Protein AF-D8IZF0-F1 (afdb_monomer_lite)

Sequence (249 aa):
MFLASAIAFLIPDLIRQWNVFVTRSPLLGLYYCTMLVGAALAAGLFALHDCLLPRDTPVRFNRNTRKIYVYEYTASLRRLQRWRKEIKIYDWDNIEAEIAKVSGFTGKAYVVRHELVLVICKAGTNEVIDRISLKGNDVTVETLYQLWSYVRRFMAYGPARIPDLKARVQGVSFVSSLFHFMPYISPTEEGRRFRSKMRWLDYPIIFLTIWFFWIWLPLGICNYIAMKCAPEPKWPAEIDAESRSLRSS

pLDDT: mean 80.34, std 10.27, range [40.09, 91.19]

Secondary structure (DSSP, 8-state):
-HHHHHHHHHHHHHHHHHHHHHHH-HHHHHHHHHHHHHHHHHHHHHHHHHHHS-S---EEEETTTTEEEEEEEE--TTTT---EEEEEEEEGGGEEEEEEEEEEE-SS-EEEEEEEEEEEEPTTS--EEEEEEEEEEES-HHHHHHHHHHHHHHHHH-GGGS--------S--HHHHHTTT-TTT--SHHHHHHHTT--TTHHHHHHHHGGGHHHHHHHHHHHHHHHHHSPP----HHHHHHHHHTT--

Radius of gyration: 24.71 Å; chains: 1; bounding box: 72×40×67 Å

Organism: Herbaspirillum seropedicae (strain SmR1) (NCBI:txid757424)

Structure (mmCIF, N/CA/C/O backbone):
data_AF-D8IZF0-F1
#
_entry.id   AF-D8IZF0-F1
#
loop_
_atom_site.group_PDB
_atom_site.id
_atom_site.type_symbol
_atom_site.label_atom_id
_atom_site.label_alt_id
_atom_site.label_comp_id
_atom_site.label_asym_id
_atom_site.label_entity_id
_atom_site.label_seq_id
_atom_site.pdbx_PDB_ins_code
_atom_site.Cartn_x
_atom_site.Cartn_y
_atom_site.Cartn_z
_atom_site.occupancy
_atom_site.B_iso_or_equiv
_atom_site.auth_seq_id
_atom_site.auth_comp_id
_atom_site.auth_asym_id
_atom_site.auth_atom_id
_atom_site.pdbx_PDB_model_num
ATOM 1 N N . MET A 1 1 ? 12.727 -13.508 -36.562 1.00 51.38 1 MET A N 1
ATOM 2 C CA . MET A 1 1 ? 13.994 -14.104 -37.049 1.00 51.38 1 MET A CA 1
ATOM 3 C C . MET A 1 1 ? 15.175 -13.130 -37.002 1.00 51.38 1 MET A C 1
ATOM 5 O O . MET A 1 1 ? 16.184 -13.513 -36.434 1.00 51.38 1 MET A O 1
ATOM 9 N N . PHE A 1 2 ? 15.057 -11.875 -37.458 1.00 49.84 2 PHE A N 1
ATOM 10 C CA . PHE A 1 2 ? 16.161 -10.888 -37.417 1.00 49.84 2 PHE A CA 1
ATOM 11 C C . PHE A 1 2 ? 16.693 -10.517 -36.015 1.00 49.84 2 PHE A C 1
ATOM 13 O O . PHE A 1 2 ? 17.886 -10.289 -35.846 1.00 49.84 2 PHE A O 1
ATOM 20 N N . LEU A 1 3 ? 15.841 -10.502 -34.984 1.00 45.56 3 LEU A N 1
ATOM 21 C CA . LEU A 1 3 ? 16.267 -10.214 -33.603 1.00 45.56 3 LEU A CA 1
ATOM 22 C C . LEU A 1 3 ? 17.132 -11.337 -33.005 1.00 45.56 3 LEU A C 1
ATOM 24 O O . LEU A 1 3 ? 18.096 -11.064 -32.300 1.00 45.56 3 LEU A O 1
ATOM 28 N N . ALA A 1 4 ? 16.831 -12.597 -33.331 1.00 50.78 4 ALA A N 1
ATOM 29 C CA . ALA A 1 4 ? 17.591 -13.747 -32.842 1.00 50.78 4 ALA A CA 1
ATOM 30 C C . ALA A 1 4 ? 18.983 -13.833 -33.492 1.00 50.78 4 ALA A C 1
ATOM 32 O O . ALA A 1 4 ? 19.954 -14.154 -32.812 1.00 50.78 4 ALA A O 1
ATOM 33 N N . SER A 1 5 ? 19.104 -13.482 -34.780 1.00 55.81 5 SER A N 1
ATOM 34 C CA . SER A 1 5 ? 20.400 -13.448 -35.471 1.00 55.81 5 SER A CA 1
ATOM 35 C C . SER A 1 5 ? 21.274 -12.271 -35.029 1.00 55.81 5 SER A C 1
ATOM 37 O O . SER A 1 5 ? 22.484 -12.432 -34.906 1.00 55.81 5 SER A O 1
ATOM 39 N N . ALA A 1 6 ? 20.681 -11.108 -34.734 1.00 54.31 6 ALA A N 1
ATOM 40 C CA . ALA A 1 6 ? 21.414 -9.958 -34.204 1.00 54.31 6 ALA A CA 1
ATOM 41 C C . ALA A 1 6 ? 21.981 -10.238 -32.800 1.00 54.31 6 ALA A C 1
ATOM 43 O O . ALA A 1 6 ? 23.148 -9.961 -32.537 1.00 54.31 6 ALA A O 1
ATOM 44 N N . ILE A 1 7 ? 21.193 -10.865 -31.918 1.00 59.44 7 ILE A N 1
ATOM 45 C CA . ILE A 1 7 ? 21.635 -11.262 -30.571 1.00 59.44 7 ILE A CA 1
ATOM 46 C C . ILE A 1 7 ? 22.773 -12.298 -30.640 1.00 59.44 7 ILE A C 1
ATOM 48 O O . ILE A 1 7 ? 23.745 -12.191 -29.892 1.00 59.44 7 ILE A O 1
ATOM 52 N N . ALA A 1 8 ? 22.697 -13.255 -31.574 1.00 63.09 8 ALA A N 1
ATOM 53 C CA . ALA A 1 8 ? 23.716 -14.289 -31.761 1.00 63.09 8 ALA A CA 1
ATOM 54 C C . ALA A 1 8 ? 25.080 -13.748 -32.227 1.00 63.09 8 ALA A C 1
ATOM 56 O O . ALA A 1 8 ? 26.094 -14.387 -31.970 1.00 63.09 8 ALA A O 1
ATOM 57 N N . PHE A 1 9 ? 25.122 -12.582 -32.880 1.00 65.31 9 PHE A N 1
ATOM 58 C CA . PHE A 1 9 ? 26.369 -11.955 -33.334 1.00 65.31 9 PHE A CA 1
ATOM 59 C C . PHE A 1 9 ? 26.903 -10.911 -32.344 1.00 65.31 9 PHE A C 1
ATOM 61 O O . PHE A 1 9 ? 28.112 -10.803 -32.143 1.00 65.31 9 PHE A O 1
ATOM 68 N N . LEU A 1 10 ? 26.004 -10.174 -31.685 1.00 67.69 10 LEU A N 1
ATOM 69 C CA . LEU A 1 10 ? 26.367 -9.116 -30.743 1.00 67.69 10 LEU A CA 1
ATOM 70 C C . LEU A 1 10 ? 26.940 -9.665 -29.435 1.00 67.69 10 LEU A C 1
ATOM 72 O O . LEU A 1 10 ? 27.900 -9.103 -28.923 1.00 67.69 10 LEU A O 1
ATOM 76 N N . ILE A 1 11 ? 26.395 -10.762 -28.897 1.00 72.56 11 ILE A N 1
ATOM 77 C CA . ILE A 1 11 ? 26.866 -11.311 -27.616 1.00 72.56 11 ILE A CA 1
ATOM 78 C C . ILE A 1 11 ? 28.315 -11.832 -27.716 1.00 72.56 11 ILE A C 1
ATOM 80 O O . ILE A 1 11 ? 29.130 -11.434 -26.883 1.00 72.56 11 ILE A O 1
ATOM 84 N N . PRO A 1 12 ? 28.699 -12.657 -28.713 1.00 78.62 12 PRO A N 1
ATOM 85 C CA . PRO A 1 12 ? 30.081 -13.120 -28.844 1.00 78.62 12 PRO A CA 1
ATOM 86 C C . PRO A 1 12 ? 31.068 -11.989 -29.137 1.00 78.62 12 PRO A C 1
ATOM 88 O O . PRO A 1 12 ? 32.187 -12.010 -28.625 1.00 78.62 12 PRO A O 1
ATOM 91 N N . ASP A 1 13 ? 30.662 -10.991 -29.928 1.00 77.69 13 ASP A N 1
ATOM 92 C CA . ASP A 1 13 ? 31.509 -9.834 -30.212 1.00 77.69 13 ASP A CA 1
ATOM 93 C C . ASP A 1 13 ? 31.721 -8.967 -28.966 1.00 77.69 13 ASP A C 1
ATOM 95 O O . ASP A 1 13 ? 32.851 -8.590 -28.663 1.00 77.69 13 ASP A O 1
ATOM 99 N N . LEU A 1 14 ? 30.672 -8.746 -28.171 1.00 76.06 14 LEU A N 1
ATOM 100 C CA . LEU A 1 14 ? 30.765 -8.044 -26.892 1.00 76.06 14 LEU A CA 1
ATOM 101 C C . LEU A 1 14 ? 31.680 -8.788 -25.905 1.00 76.06 14 LEU A C 1
ATOM 103 O O . LEU A 1 14 ? 32.517 -8.165 -25.256 1.00 76.06 14 LEU A O 1
ATOM 107 N N . ILE A 1 15 ? 31.577 -10.121 -25.827 1.00 79.56 15 ILE A N 1
ATOM 108 C CA . ILE A 1 15 ? 32.458 -10.961 -24.993 1.00 79.56 15 ILE A CA 1
ATOM 109 C C . ILE A 1 15 ? 33.911 -10.854 -25.465 1.00 79.56 15 ILE A C 1
ATOM 111 O O . ILE A 1 15 ? 34.825 -10.729 -24.649 1.00 79.56 15 ILE A O 1
ATOM 115 N N . ARG A 1 16 ? 34.143 -10.870 -26.782 1.00 81.06 16 ARG A N 1
ATOM 116 C CA . ARG A 1 16 ? 35.479 -10.711 -27.367 1.00 81.06 16 ARG A CA 1
ATOM 117 C C . ARG A 1 16 ? 36.065 -9.335 -27.054 1.00 81.06 16 ARG A C 1
ATOM 119 O O . ARG A 1 16 ? 37.207 -9.258 -26.608 1.00 81.06 16 ARG A O 1
ATOM 126 N N . GLN A 1 17 ? 35.295 -8.267 -27.247 1.00 79.12 17 GLN A N 1
ATOM 127 C CA . GLN A 1 17 ? 35.709 -6.897 -26.932 1.00 79.12 17 GLN A CA 1
ATOM 128 C C . GLN A 1 17 ? 36.005 -6.729 -25.437 1.00 79.12 17 GLN A C 1
ATOM 130 O O . GLN A 1 17 ? 37.021 -6.135 -25.077 1.00 79.12 17 GLN A O 1
ATOM 135 N N . TRP A 1 18 ? 35.178 -7.322 -24.570 1.00 78.81 18 TRP A N 1
ATOM 136 C CA . TRP A 1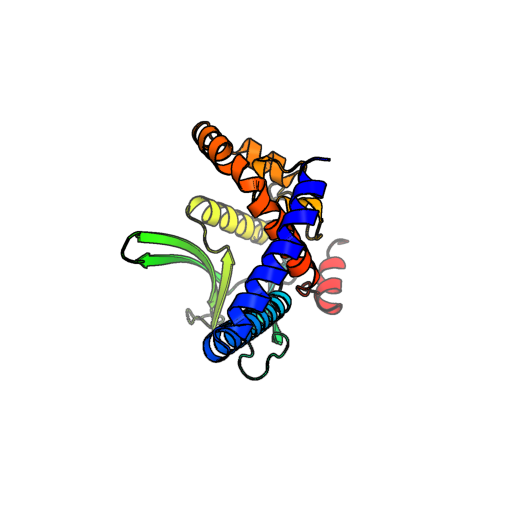 18 ? 35.402 -7.353 -23.126 1.00 78.81 18 TRP A CA 1
ATOM 137 C C . TRP A 1 18 ? 36.705 -8.067 -22.762 1.00 78.81 18 TRP A C 1
ATOM 139 O O . TRP A 1 18 ? 37.503 -7.545 -21.988 1.00 78.81 18 TRP A O 1
ATOM 149 N N . ASN A 1 19 ? 36.968 -9.228 -23.365 1.00 80.81 19 ASN A N 1
ATOM 150 C CA . ASN A 1 19 ? 38.187 -9.988 -23.107 1.00 80.81 19 ASN A CA 1
ATOM 151 C C . ASN A 1 19 ? 39.441 -9.210 -23.549 1.00 80.81 19 ASN A C 1
ATOM 153 O O . ASN A 1 19 ? 40.416 -9.121 -22.804 1.00 80.81 19 ASN A O 1
ATOM 157 N N . VAL A 1 20 ? 39.391 -8.552 -24.713 1.00 81.38 20 VAL A N 1
ATOM 158 C CA . VAL A 1 20 ? 40.478 -7.681 -25.194 1.00 81.38 20 VAL A CA 1
ATOM 159 C C . VAL A 1 20 ? 40.691 -6.487 -24.255 1.00 81.38 20 VAL A C 1
ATOM 161 O O . VAL A 1 20 ? 41.834 -6.154 -23.942 1.00 81.38 20 VAL A O 1
ATOM 164 N N . PHE A 1 21 ? 39.615 -5.868 -23.761 1.00 80.25 21 PHE A N 1
ATOM 165 C CA . PHE A 1 21 ? 39.677 -4.757 -22.809 1.00 80.25 21 PHE A CA 1
ATOM 166 C C . PHE A 1 21 ? 40.307 -5.166 -21.469 1.00 80.25 21 PHE A C 1
ATOM 168 O O . PHE A 1 21 ? 41.246 -4.515 -21.010 1.00 80.25 21 PHE A O 1
ATOM 175 N N . VAL A 1 22 ? 39.855 -6.277 -20.878 1.00 80.69 22 VAL A N 1
ATOM 176 C CA . VAL A 1 22 ? 40.408 -6.820 -19.626 1.00 80.69 22 VAL A CA 1
ATOM 177 C C . VAL A 1 22 ? 41.879 -7.209 -19.798 1.00 80.69 22 VAL A C 1
ATOM 179 O O . VAL A 1 22 ? 42.693 -6.897 -18.933 1.00 80.69 22 VAL A O 1
ATOM 182 N N . THR A 1 23 ? 42.248 -7.809 -20.933 1.00 84.50 23 THR A N 1
ATOM 183 C CA . THR A 1 23 ? 43.646 -8.173 -21.231 1.00 84.50 23 THR A CA 1
ATOM 184 C C . THR A 1 23 ? 44.545 -6.940 -21.370 1.00 84.50 23 THR A C 1
ATOM 186 O O . THR A 1 23 ? 45.675 -6.935 -20.888 1.00 84.50 23 THR A O 1
ATOM 189 N N . ARG A 1 24 ? 44.051 -5.867 -22.003 1.00 85.06 24 ARG A N 1
ATOM 190 C CA . ARG A 1 24 ? 44.809 -4.623 -22.222 1.00 85.06 24 ARG A CA 1
ATOM 191 C C . ARG A 1 24 ? 44.912 -3.755 -20.967 1.00 85.06 24 ARG A C 1
ATOM 193 O O . ARG A 1 24 ? 45.842 -2.962 -20.840 1.00 85.06 24 ARG A O 1
ATOM 200 N N . SER A 1 25 ? 43.946 -3.842 -20.059 1.00 87.06 25 SER A N 1
ATOM 201 C CA . SER A 1 25 ? 43.877 -3.006 -18.858 1.00 87.06 25 SER A CA 1
ATOM 202 C C . SER A 1 25 ? 43.317 -3.803 -17.675 1.00 87.06 25 SER A C 1
ATOM 204 O O . SER A 1 25 ? 42.166 -3.600 -17.277 1.00 87.06 25 SER A O 1
ATOM 206 N N . PRO A 1 26 ? 44.129 -4.691 -17.069 1.00 85.50 26 PRO A N 1
ATOM 207 C CA . PRO A 1 26 ? 43.649 -5.651 -16.075 1.00 85.50 26 PRO A CA 1
ATOM 208 C C . PRO A 1 26 ? 43.129 -4.986 -14.797 1.00 85.50 26 PRO A C 1
ATOM 210 O O . PRO A 1 26 ? 42.156 -5.459 -14.217 1.00 85.50 26 PRO A O 1
ATOM 213 N N . LEU A 1 27 ? 43.712 -3.856 -14.378 1.00 86.19 27 LEU A N 1
ATOM 214 C CA . LEU A 1 27 ? 43.269 -3.119 -13.187 1.00 86.19 27 LEU A CA 1
ATOM 215 C C . LEU A 1 27 ? 41.883 -2.481 -13.374 1.00 86.19 27 LEU A C 1
ATOM 217 O O . LEU A 1 27 ? 41.048 -2.553 -12.475 1.00 86.19 27 LEU A O 1
ATOM 221 N N . LEU A 1 28 ? 41.616 -1.901 -14.550 1.00 84.25 28 LEU A N 1
ATOM 222 C CA . LEU A 1 28 ? 40.299 -1.350 -14.881 1.00 84.25 28 LEU A CA 1
ATOM 223 C C . LEU A 1 28 ? 39.271 -2.470 -15.050 1.00 84.25 28 LEU A C 1
ATOM 225 O O . LEU A 1 28 ? 38.167 -2.361 -14.525 1.00 84.25 28 LEU A O 1
ATOM 229 N N . GLY A 1 29 ? 39.645 -3.570 -15.711 1.00 85.88 29 GLY A N 1
ATOM 230 C CA . GLY A 1 29 ? 38.804 -4.763 -15.815 1.00 85.88 29 GLY A CA 1
ATOM 231 C C . GLY A 1 29 ? 38.402 -5.312 -14.444 1.00 85.88 29 GLY A C 1
ATOM 232 O O . GLY A 1 29 ? 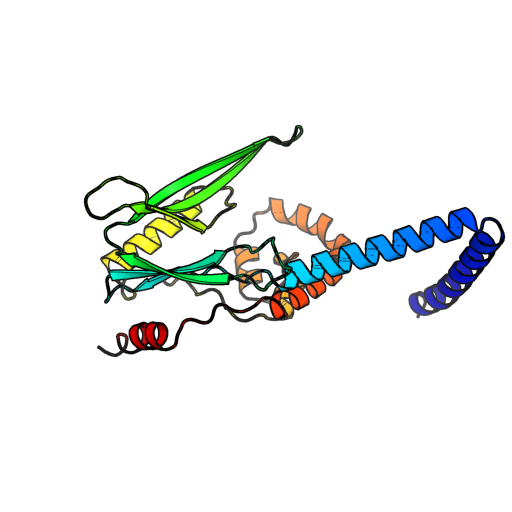37.221 -5.545 -14.196 1.00 85.88 29 GLY A O 1
ATOM 233 N N . LEU A 1 30 ? 39.363 -5.434 -13.521 1.00 86.88 30 LEU A N 1
ATOM 234 C CA . LEU A 1 30 ? 39.107 -5.852 -12.142 1.00 86.88 30 LEU A CA 1
ATOM 235 C C . LEU A 1 30 ? 38.158 -4.884 -11.421 1.00 86.88 30 LEU A C 1
ATOM 237 O O . LEU A 1 30 ? 37.210 -5.339 -10.789 1.00 86.88 30 LEU A O 1
ATOM 241 N N . TYR A 1 31 ? 38.369 -3.569 -11.548 1.00 87.69 31 TYR A N 1
ATOM 242 C CA . TYR A 1 31 ? 37.486 -2.549 -10.971 1.00 87.69 31 TYR A CA 1
ATOM 243 C C . TYR A 1 31 ? 36.043 -2.646 -11.492 1.00 87.69 31 TYR A C 1
ATOM 245 O O . TYR A 1 31 ? 35.092 -2.587 -10.714 1.00 87.69 31 TYR A O 1
ATOM 253 N N . TYR A 1 32 ? 35.849 -2.846 -12.798 1.00 85.75 32 TYR A N 1
ATOM 254 C CA . TYR A 1 32 ? 34.506 -3.029 -13.348 1.00 85.75 32 TYR A CA 1
ATOM 255 C C . TYR A 1 32 ? 33.853 -4.326 -12.863 1.00 85.75 32 TYR A C 1
ATOM 257 O O . TYR A 1 32 ? 32.672 -4.320 -12.518 1.00 85.75 32 TYR A O 1
ATOM 265 N N . CYS A 1 33 ? 34.603 -5.428 -12.793 1.00 86.50 33 CYS A N 1
ATOM 266 C CA . CYS A 1 33 ? 34.093 -6.689 -12.259 1.00 86.50 33 CYS A CA 1
ATOM 267 C C . CYS A 1 33 ? 33.675 -6.554 -10.788 1.00 86.50 33 CYS A C 1
ATOM 269 O O . CYS A 1 33 ? 32.598 -7.020 -10.421 1.00 86.50 33 CYS A O 1
ATOM 271 N N . THR A 1 34 ? 34.471 -5.883 -9.949 1.00 88.19 34 THR A N 1
ATOM 272 C CA . THR A 1 34 ? 34.114 -5.660 -8.538 1.00 88.19 34 THR A CA 1
ATOM 273 C C . THR A 1 34 ? 32.908 -4.734 -8.391 1.00 88.19 34 THR A C 1
ATOM 275 O O . THR A 1 34 ? 32.035 -5.018 -7.573 1.00 88.19 34 THR A O 1
ATOM 278 N N . MET A 1 35 ? 32.792 -3.688 -9.217 1.00 89.62 35 MET A N 1
ATOM 279 C CA . MET A 1 35 ? 31.599 -2.832 -9.278 1.00 89.62 35 MET A CA 1
ATOM 280 C C . MET A 1 35 ? 30.346 -3.611 -9.695 1.00 89.62 35 MET A C 1
ATOM 282 O O . MET A 1 35 ? 29.305 -3.463 -9.061 1.00 89.62 35 MET A O 1
ATOM 286 N N . LEU A 1 36 ? 30.434 -4.470 -10.715 1.00 87.25 36 LEU A N 1
ATOM 287 C CA . LEU A 1 36 ? 29.310 -5.293 -11.176 1.00 87.25 36 LEU A CA 1
ATOM 288 C C . LEU A 1 36 ? 28.869 -6.305 -10.117 1.00 87.25 36 LEU A C 1
ATOM 290 O O . LEU A 1 36 ? 27.675 -6.427 -9.851 1.00 87.25 36 LEU A O 1
ATOM 294 N N . VAL A 1 37 ? 29.819 -6.995 -9.477 1.00 90.88 37 VAL A N 1
ATOM 295 C CA . VAL A 1 37 ? 29.526 -7.918 -8.370 1.00 90.88 37 VAL A CA 1
ATOM 296 C C . VAL A 1 37 ? 28.911 -7.161 -7.193 1.00 90.88 37 VAL A C 1
ATOM 298 O O . VAL A 1 37 ? 27.901 -7.599 -6.650 1.00 90.88 37 VAL A O 1
ATOM 301 N N . GLY A 1 38 ? 29.461 -5.998 -6.834 1.00 89.25 38 GLY A N 1
ATOM 302 C CA . GLY A 1 38 ? 28.921 -5.140 -5.780 1.00 89.25 38 GLY A CA 1
ATOM 303 C C . GLY A 1 38 ? 27.498 -4.663 -6.079 1.00 89.25 38 GLY A C 1
ATOM 304 O O . GLY A 1 38 ? 26.628 -4.758 -5.216 1.00 89.25 38 GLY A O 1
ATOM 305 N N . ALA A 1 39 ? 27.229 -4.222 -7.310 1.00 84.25 39 ALA A N 1
ATOM 306 C CA . ALA A 1 39 ? 25.901 -3.807 -7.753 1.00 84.25 39 ALA A CA 1
ATOM 307 C C . ALA A 1 39 ? 24.903 -4.975 -7.755 1.00 84.25 39 ALA A C 1
ATOM 309 O O . ALA A 1 39 ? 23.772 -4.808 -7.303 1.00 84.25 39 ALA A O 1
ATOM 310 N N . ALA A 1 40 ? 25.319 -6.163 -8.204 1.00 84.06 40 ALA A N 1
ATOM 311 C CA . ALA A 1 40 ? 24.488 -7.364 -8.178 1.00 84.06 40 ALA A CA 1
ATOM 312 C C . ALA A 1 40 ? 24.166 -7.811 -6.742 1.00 84.06 40 ALA A C 1
ATOM 314 O O . ALA A 1 40 ? 23.018 -8.138 -6.446 1.00 84.06 40 ALA A O 1
ATOM 315 N N . LEU A 1 41 ? 25.149 -7.774 -5.835 1.00 85.44 41 LEU A N 1
ATOM 316 C CA . LEU A 1 41 ? 24.948 -8.058 -4.412 1.00 85.44 41 LEU A CA 1
ATOM 317 C C . LEU A 1 41 ? 24.004 -7.041 -3.768 1.00 85.44 41 LEU A C 1
ATOM 319 O O . LEU A 1 41 ? 23.068 -7.437 -3.077 1.00 85.44 41 LEU A O 1
ATOM 323 N N . ALA A 1 42 ? 24.205 -5.747 -4.025 1.00 80.31 42 ALA A N 1
ATOM 324 C CA . ALA A 1 42 ? 23.319 -4.699 -3.532 1.00 80.31 42 ALA A CA 1
ATOM 325 C C . ALA A 1 42 ? 21.888 -4.905 -4.048 1.00 80.31 42 ALA A C 1
ATOM 327 O O . ALA A 1 42 ? 20.957 -4.947 -3.249 1.00 80.31 42 ALA A O 1
ATOM 328 N N . ALA A 1 43 ? 21.711 -5.120 -5.355 1.00 80.00 43 ALA A N 1
ATOM 329 C CA . ALA A 1 43 ? 20.409 -5.399 -5.956 1.00 80.00 43 ALA A CA 1
ATOM 330 C C . ALA A 1 43 ? 19.750 -6.653 -5.359 1.00 80.00 43 ALA A C 1
ATOM 332 O O . ALA A 1 43 ? 18.556 -6.636 -5.071 1.00 80.00 43 ALA A O 1
ATOM 333 N N . GLY A 1 44 ? 20.522 -7.715 -5.109 1.00 79.44 44 GLY A N 1
ATOM 334 C CA . GLY A 1 44 ? 20.044 -8.927 -4.443 1.00 79.44 44 GLY A CA 1
ATOM 335 C C . GLY A 1 44 ? 19.601 -8.684 -2.997 1.00 79.44 44 GLY A C 1
ATOM 336 O O . GLY A 1 44 ? 18.553 -9.181 -2.591 1.00 79.44 44 GLY A O 1
ATOM 337 N N . LEU A 1 45 ? 20.350 -7.887 -2.227 1.00 78.12 45 LEU A N 1
ATOM 338 C CA . LEU A 1 45 ? 19.984 -7.507 -0.857 1.00 78.12 45 LEU A CA 1
ATOM 339 C C . LEU A 1 45 ? 18.735 -6.619 -0.819 1.00 78.12 45 LEU A C 1
ATOM 341 O O . LEU A 1 45 ? 17.873 -6.837 0.030 1.00 78.12 45 LEU A O 1
ATOM 345 N N . PHE A 1 46 ? 18.608 -5.665 -1.746 1.00 75.06 46 PHE A N 1
ATOM 346 C CA . PHE A 1 46 ? 17.396 -4.859 -1.900 1.00 75.06 46 PHE A CA 1
ATOM 347 C C . PHE A 1 46 ? 16.194 -5.732 -2.264 1.00 75.06 46 PHE A C 1
ATOM 349 O O . PHE A 1 46 ? 15.173 -5.660 -1.590 1.00 75.06 46 PHE A O 1
ATOM 356 N N . ALA A 1 47 ? 16.340 -6.633 -3.239 1.00 74.12 47 ALA A N 1
ATOM 357 C CA . ALA A 1 47 ? 15.279 -7.562 -3.613 1.00 74.12 47 ALA A CA 1
ATOM 358 C C . ALA A 1 47 ? 14.873 -8.474 -2.444 1.00 74.12 47 ALA A C 1
ATOM 360 O O . ALA A 1 47 ? 13.686 -8.707 -2.229 1.00 74.12 47 ALA A O 1
ATOM 361 N N . LEU A 1 48 ? 15.836 -8.961 -1.653 1.00 75.12 48 LEU A N 1
ATOM 362 C CA . LEU A 1 48 ? 15.556 -9.741 -0.447 1.00 75.12 48 LEU A CA 1
ATOM 363 C C . LEU A 1 48 ? 14.799 -8.905 0.593 1.00 75.12 48 LEU A C 1
ATOM 365 O O . LEU A 1 48 ? 13.852 -9.399 1.202 1.00 75.12 48 LEU A O 1
ATOM 369 N N . HIS A 1 49 ? 15.201 -7.651 0.795 1.00 72.12 49 HIS A N 1
ATOM 370 C CA . HIS A 1 49 ? 14.533 -6.742 1.720 1.00 72.12 49 HIS A CA 1
ATOM 371 C C . HIS A 1 49 ? 13.085 -6.461 1.294 1.00 72.12 49 HIS A C 1
ATOM 373 O O . HIS A 1 49 ? 12.176 -6.585 2.117 1.00 72.12 49 HIS A O 1
ATOM 379 N N . ASP A 1 50 ? 12.864 -6.200 0.005 1.00 71.06 50 ASP A N 1
ATOM 380 C CA . ASP A 1 50 ? 11.536 -6.008 -0.585 1.00 71.06 50 ASP A CA 1
ATOM 381 C C . ASP A 1 50 ? 10.672 -7.270 -0.455 1.00 71.06 50 ASP A C 1
ATOM 383 O O . ASP A 1 50 ? 9.492 -7.193 -0.124 1.00 71.06 50 ASP A O 1
ATOM 387 N N . CYS A 1 51 ? 11.263 -8.455 -0.628 1.00 70.88 51 CYS A N 1
ATOM 388 C CA . CYS A 1 51 ? 10.575 -9.734 -0.430 1.00 70.88 51 CYS A CA 1
ATOM 389 C C . CYS A 1 51 ? 10.149 -9.975 1.026 1.00 70.88 51 CYS A C 1
ATOM 391 O O . CYS A 1 51 ? 9.233 -10.758 1.282 1.00 70.88 51 CYS A O 1
ATOM 393 N N . LEU A 1 52 ? 10.818 -9.342 1.993 1.00 70.81 52 LEU A N 1
ATOM 394 C CA . LEU A 1 52 ? 10.453 -9.433 3.404 1.00 70.81 52 LEU A CA 1
ATOM 395 C C . LEU A 1 52 ? 9.359 -8.432 3.783 1.00 70.81 52 LEU A C 1
ATOM 397 O O . LEU A 1 52 ? 8.725 -8.634 4.822 1.00 70.81 52 LEU A O 1
ATOM 401 N N . LEU A 1 53 ? 9.131 -7.388 2.979 1.00 72.69 53 LEU A N 1
ATOM 402 C CA . LEU A 1 53 ? 8.144 -6.354 3.266 1.00 72.69 53 LEU A CA 1
ATOM 403 C C . LEU A 1 53 ? 6.735 -6.970 3.339 1.00 72.69 53 LEU A C 1
ATOM 405 O O . LEU A 1 53 ? 6.332 -7.712 2.438 1.00 72.69 53 LEU A O 1
ATOM 409 N N . PRO A 1 54 ? 5.965 -6.701 4.405 1.00 72.94 54 PRO A N 1
ATOM 410 C CA . PRO A 1 54 ? 4.589 -7.161 4.486 1.00 72.94 54 PRO A CA 1
ATOM 411 C C . PRO A 1 54 ? 3.752 -6.562 3.359 1.00 72.94 54 PRO A C 1
ATOM 413 O O . PRO A 1 54 ?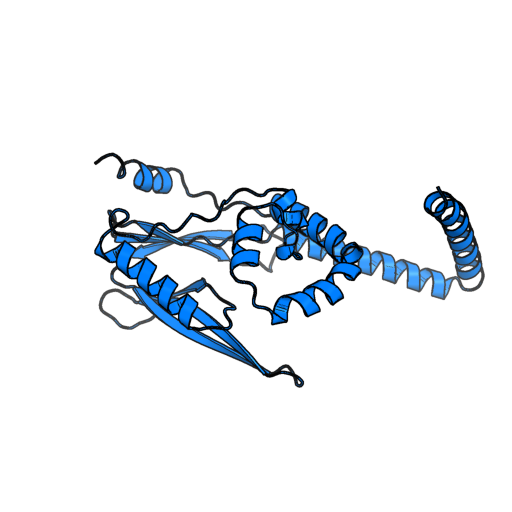 3.844 -5.376 3.054 1.00 72.94 54 PRO A O 1
ATOM 416 N N . ARG A 1 55 ? 2.911 -7.405 2.760 1.00 73.94 55 ARG A N 1
ATOM 417 C CA . ARG A 1 55 ? 2.139 -7.046 1.568 1.00 73.94 55 ARG A CA 1
ATOM 418 C C . ARG A 1 55 ? 1.108 -5.945 1.821 1.00 73.94 55 ARG A C 1
ATOM 420 O O . ARG A 1 55 ? 0.924 -5.068 0.988 1.00 73.94 55 ARG A O 1
ATOM 427 N N . ASP A 1 56 ? 0.410 -6.040 2.944 1.00 76.88 56 ASP A N 1
ATOM 428 C CA . ASP A 1 56 ? -0.607 -5.089 3.372 1.00 76.88 56 ASP A CA 1
ATOM 429 C C . ASP A 1 56 ? -0.579 -5.012 4.912 1.00 76.88 56 ASP A C 1
ATOM 431 O O . ASP A 1 56 ? -0.249 -5.993 5.594 1.00 76.88 56 ASP A O 1
ATOM 435 N N . THR A 1 57 ? -0.977 -3.866 5.465 1.00 82.62 57 THR A N 1
ATOM 436 C CA . THR A 1 57 ? -1.191 -3.642 6.905 1.00 82.62 57 THR A CA 1
ATOM 437 C C . THR A 1 57 ? -2.691 -3.518 7.185 1.00 82.62 57 THR A C 1
ATOM 439 O O . THR A 1 57 ? -3.218 -2.409 7.305 1.00 82.62 57 THR A O 1
ATOM 442 N N . PRO A 1 58 ? -3.442 -4.637 7.189 1.00 86.50 58 PRO A N 1
ATOM 443 C CA . PRO A 1 58 ? -4.889 -4.571 7.298 1.00 86.50 58 PRO A CA 1
ATOM 444 C C . PRO A 1 58 ? -5.321 -4.129 8.699 1.00 86.50 58 PRO A C 1
ATOM 446 O O . PRO A 1 58 ? -4.845 -4.641 9.712 1.00 86.50 58 PRO A O 1
ATOM 449 N N . VAL A 1 59 ? -6.302 -3.232 8.736 1.00 89.00 59 VAL A N 1
ATOM 450 C CA . VAL A 1 59 ? -7.025 -2.852 9.951 1.00 89.00 59 VAL A CA 1
ATOM 451 C C . VAL A 1 59 ? -8.419 -3.454 9.881 1.00 89.00 59 VAL A C 1
ATOM 453 O O . VAL A 1 59 ? -9.137 -3.281 8.892 1.00 89.00 59 VAL A O 1
ATOM 456 N N . ARG A 1 60 ? -8.803 -4.192 10.921 1.00 88.31 60 ARG A N 1
ATOM 457 C CA . ARG A 1 60 ? -10.091 -4.876 10.997 1.00 88.31 60 ARG A CA 1
ATOM 458 C C . ARG A 1 60 ? -10.962 -4.238 12.061 1.00 88.31 60 ARG A C 1
ATOM 460 O O . ARG A 1 60 ? -10.600 -4.201 13.231 1.00 88.31 60 ARG A O 1
ATOM 467 N N . PHE A 1 61 ? -12.145 -3.815 11.644 1.00 88.00 61 PHE A N 1
ATOM 468 C CA . PHE A 1 61 ? -13.172 -3.272 12.520 1.00 88.00 61 PHE A CA 1
ATOM 469 C C . PHE A 1 61 ? -14.184 -4.374 12.827 1.00 88.00 61 PHE A C 1
ATOM 471 O O . PHE A 1 61 ? -14.784 -4.933 11.904 1.00 88.00 61 PHE A O 1
ATOM 478 N N . ASN A 1 62 ? -14.385 -4.692 14.106 1.00 88.31 62 ASN A N 1
ATOM 479 C CA . ASN A 1 62 ? -15.429 -5.615 14.536 1.00 88.31 62 ASN A CA 1
ATOM 480 C C . ASN A 1 62 ? -16.511 -4.849 15.300 1.00 88.31 62 ASN A C 1
ATOM 482 O O . ASN A 1 62 ? -16.272 -4.298 16.372 1.00 88.31 62 ASN A O 1
ATOM 486 N N . ARG A 1 63 ? -17.720 -4.819 14.734 1.00 83.69 63 ARG A N 1
ATOM 487 C CA . ARG A 1 63 ? -18.860 -4.103 15.317 1.00 83.69 63 ARG A CA 1
ATOM 488 C C . ARG A 1 63 ? -19.406 -4.749 16.573 1.00 83.69 63 ARG A C 1
ATOM 490 O O . ARG A 1 63 ? -19.817 -4.037 17.480 1.00 83.69 63 ARG A O 1
ATOM 497 N N . ASN A 1 64 ? -19.426 -6.070 16.625 1.00 81.06 64 ASN A N 1
ATOM 498 C CA . ASN A 1 64 ? -20.101 -6.768 17.711 1.00 81.06 64 ASN A CA 1
ATOM 499 C C . ASN A 1 64 ? -19.280 -6.698 19.000 1.00 81.06 64 ASN A C 1
ATOM 501 O O . ASN A 1 64 ? -19.838 -6.521 20.075 1.00 81.06 64 ASN A O 1
ATOM 505 N N . THR A 1 65 ? -17.954 -6.751 18.876 1.00 84.00 65 THR A N 1
ATOM 506 C CA . THR A 1 65 ? -17.030 -6.613 20.009 1.00 84.00 65 THR A CA 1
ATOM 507 C C . THR A 1 65 ? -16.662 -5.162 20.301 1.00 84.00 65 THR A C 1
ATOM 509 O O . THR A 1 65 ? -16.068 -4.906 21.342 1.00 84.00 65 THR A O 1
ATOM 512 N N . ARG A 1 66 ? -16.996 -4.230 19.390 1.00 89.00 66 ARG A N 1
ATOM 513 C CA . ARG A 1 66 ? -16.547 -2.826 19.392 1.00 89.00 66 ARG A CA 1
ATOM 514 C C . ARG A 1 66 ? -15.025 -2.694 19.521 1.00 89.00 66 ARG A C 1
ATOM 516 O O . ARG A 1 66 ? -14.520 -1.801 20.183 1.00 89.00 66 ARG A O 1
ATOM 523 N N . LYS A 1 67 ? -14.277 -3.589 18.870 1.00 90.56 67 LYS A N 1
ATOM 524 C CA . LYS A 1 67 ? -12.807 -3.574 18.883 1.00 90.56 67 LYS A CA 1
ATOM 525 C C . LYS A 1 67 ? -12.229 -3.401 17.492 1.00 90.56 67 LYS A C 1
ATOM 527 O O . LYS A 1 67 ? -12.800 -3.850 16.489 1.00 90.56 67 LYS A O 1
ATOM 532 N N . ILE A 1 68 ? -11.056 -2.785 17.452 1.00 90.31 68 ILE A N 1
ATOM 533 C CA . ILE A 1 68 ? -10.227 -2.665 16.261 1.00 90.31 68 ILE A CA 1
ATOM 534 C C . ILE A 1 68 ? -8.990 -3.531 16.432 1.00 90.31 68 ILE A C 1
ATOM 536 O O . ILE A 1 68 ? -8.272 -3.417 17.421 1.00 90.31 68 ILE A O 1
ATOM 540 N N . TYR A 1 69 ? -8.738 -4.375 15.438 1.00 90.25 69 TYR A N 1
ATOM 541 C CA . TYR A 1 69 ? -7.553 -5.216 15.366 1.00 90.25 69 TYR A CA 1
ATOM 542 C C . TYR A 1 69 ? -6.641 -4.663 14.280 1.00 90.25 69 TYR A C 1
ATOM 544 O O . TYR A 1 69 ? -7.065 -4.463 13.137 1.00 90.25 69 TYR A O 1
ATOM 552 N N . VAL A 1 70 ? -5.390 -4.416 14.635 1.00 89.31 70 VAL A N 1
ATOM 553 C CA . VAL A 1 70 ? -4.431 -3.715 13.786 1.00 89.31 70 VAL A CA 1
ATOM 554 C C . VAL A 1 70 ? -3.239 -4.622 13.572 1.00 89.31 70 VAL A C 1
ATOM 556 O O . VAL A 1 70 ? -2.618 -5.065 14.537 1.00 89.31 70 VAL A O 1
ATOM 559 N N . TYR A 1 71 ? -2.930 -4.903 12.306 1.00 86.25 71 TYR A N 1
ATOM 560 C CA . TYR A 1 71 ? -1.673 -5.545 11.947 1.00 86.25 71 TYR A CA 1
ATOM 561 C C . TYR A 1 71 ? -0.562 -4.511 11.893 1.00 86.25 71 TYR A C 1
ATOM 563 O O . TYR A 1 71 ? -0.479 -3.741 10.934 1.00 86.25 71 TYR A O 1
ATOM 571 N N . GLU A 1 72 ? 0.317 -4.544 12.884 1.00 82.00 72 GLU A N 1
ATOM 572 C CA . GLU A 1 72 ? 1.529 -3.747 12.880 1.00 82.00 72 GLU A CA 1
ATOM 573 C C . GLU A 1 72 ? 2.749 -4.618 12.595 1.00 82.00 72 GLU A C 1
ATOM 575 O O . GLU A 1 72 ? 2.878 -5.762 13.050 1.00 82.00 72 GLU A O 1
ATOM 580 N N . TYR A 1 73 ? 3.650 -4.058 11.797 1.00 75.62 73 TYR A N 1
ATOM 581 C CA . TYR A 1 73 ? 4.913 -4.682 11.455 1.00 75.62 73 TYR A CA 1
ATOM 582 C C . TYR A 1 73 ? 6.038 -3.776 11.919 1.00 75.62 73 TYR A C 1
ATOM 584 O O . TYR A 1 73 ? 6.299 -2.732 11.326 1.00 75.62 73 TYR A O 1
ATOM 592 N N . THR A 1 74 ? 6.734 -4.189 12.970 1.00 68.25 74 THR A N 1
ATOM 593 C CA . THR A 1 74 ? 7.882 -3.433 13.466 1.00 68.25 74 THR A CA 1
ATOM 594 C C . THR A 1 74 ? 9.133 -3.847 12.698 1.00 68.25 74 THR A C 1
ATOM 596 O O . THR A 1 74 ? 9.504 -5.030 12.668 1.00 68.25 74 THR A O 1
ATOM 599 N N . ALA A 1 75 ? 9.795 -2.865 12.078 1.00 61.56 75 ALA A N 1
ATOM 600 C CA . ALA A 1 75 ? 11.071 -3.061 11.401 1.00 61.56 75 ALA A CA 1
ATOM 601 C C . ALA A 1 75 ? 12.138 -3.491 12.414 1.00 61.56 75 ALA A C 1
ATOM 603 O O . ALA A 1 75 ? 12.437 -2.762 13.359 1.00 61.56 75 ALA A O 1
ATOM 604 N N . SER A 1 76 ? 12.760 -4.653 12.208 1.00 59.09 76 SER A N 1
ATOM 605 C CA . SER A 1 76 ? 13.968 -5.025 12.948 1.00 59.09 76 SER A CA 1
ATOM 606 C C . SER A 1 76 ? 15.187 -4.798 12.062 1.00 59.09 76 SER A C 1
ATOM 608 O O . SER A 1 76 ? 15.626 -5.684 11.332 1.00 59.09 76 SER A O 1
ATOM 610 N N . LEU A 1 77 ? 15.761 -3.596 12.145 1.00 55.88 77 LEU A N 1
ATOM 611 C CA . LEU A 1 77 ? 17.004 -3.236 11.446 1.00 55.88 77 LEU A CA 1
ATOM 612 C C . LEU A 1 77 ? 18.202 -4.094 11.887 1.00 55.88 77 LEU A C 1
ATOM 614 O O . LEU A 1 77 ? 19.203 -4.190 11.187 1.00 55.88 77 LEU A O 1
ATOM 618 N N . ARG A 1 78 ? 18.106 -4.738 13.055 1.00 54.16 78 ARG A N 1
ATOM 619 C CA . ARG A 1 78 ? 19.254 -5.323 13.751 1.00 54.16 78 ARG A CA 1
ATOM 620 C C . ARG A 1 78 ? 19.699 -6.691 13.225 1.00 54.16 78 ARG A C 1
ATOM 622 O O . ARG A 1 78 ? 20.711 -7.179 13.716 1.00 54.16 78 ARG A O 1
ATOM 629 N N . ARG A 1 79 ? 18.972 -7.350 12.302 1.00 47.03 79 ARG A N 1
ATOM 630 C CA . ARG A 1 79 ? 19.290 -8.758 11.974 1.00 47.03 79 ARG A CA 1
ATOM 631 C C . ARG A 1 79 ? 18.837 -9.343 10.630 1.00 47.03 79 ARG A C 1
ATOM 633 O O . ARG A 1 79 ? 18.716 -10.562 10.569 1.00 47.03 79 ARG A O 1
ATOM 640 N N . LEU A 1 80 ? 18.526 -8.550 9.589 1.00 53.72 80 LEU A N 1
ATOM 641 C CA . LEU A 1 80 ? 17.870 -9.085 8.363 1.00 53.72 80 LEU A CA 1
ATOM 642 C C . LEU A 1 80 ? 16.684 -10.017 8.717 1.00 53.72 80 LEU A C 1
ATOM 644 O O . LEU A 1 80 ? 16.339 -10.952 7.997 1.00 53.72 80 LEU A O 1
ATOM 648 N N . GLN A 1 81 ? 16.111 -9.811 9.906 1.00 53.34 81 GLN A N 1
ATOM 649 C CA . GLN A 1 81 ? 15.150 -10.708 10.509 1.00 53.34 81 GLN A CA 1
ATOM 650 C C . GLN A 1 81 ? 13.794 -10.341 9.940 1.00 53.34 81 GLN A C 1
ATOM 652 O O . GLN A 1 81 ? 13.490 -9.169 9.714 1.00 53.34 81 GLN A O 1
ATOM 657 N N . ARG A 1 82 ? 12.969 -11.364 9.727 1.00 58.53 82 ARG A N 1
ATOM 658 C CA . ARG A 1 82 ? 11.584 -11.191 9.304 1.00 58.53 82 ARG A CA 1
ATOM 659 C C . ARG A 1 82 ? 10.894 -10.176 10.224 1.00 58.53 82 ARG A C 1
ATOM 661 O O . ARG A 1 82 ? 11.034 -10.271 11.443 1.00 58.53 82 ARG A O 1
ATOM 668 N N . TRP A 1 83 ? 10.168 -9.230 9.630 1.00 64.38 83 TRP A N 1
ATOM 669 C CA . TRP A 1 83 ? 9.397 -8.204 10.335 1.00 64.38 83 TRP A CA 1
ATOM 670 C C . TRP A 1 83 ? 8.610 -8.815 11.497 1.00 64.38 83 TRP A C 1
ATOM 672 O O . TRP A 1 83 ? 7.924 -9.832 11.318 1.00 64.38 83 TRP A O 1
ATOM 682 N N . ARG A 1 84 ? 8.730 -8.229 12.697 1.00 69.12 84 ARG A N 1
ATOM 683 C CA . ARG A 1 84 ? 7.989 -8.722 13.862 1.00 69.12 84 ARG A CA 1
ATOM 684 C C . ARG A 1 84 ? 6.530 -8.337 13.670 1.00 69.12 84 ARG A C 1
ATOM 686 O O . ARG A 1 84 ? 6.214 -7.161 13.530 1.00 69.12 84 ARG A O 1
ATOM 693 N N . LYS A 1 85 ? 5.671 -9.352 13.636 1.00 76.31 85 LYS A N 1
ATOM 694 C CA . LYS A 1 85 ? 4.222 -9.190 13.547 1.00 76.31 85 LYS A CA 1
ATOM 695 C C . LYS A 1 85 ? 3.680 -8.947 14.943 1.00 76.31 85 LYS A C 1
ATOM 697 O O . LYS A 1 85 ? 3.865 -9.803 15.809 1.00 76.31 85 LYS A O 1
ATOM 702 N N . GLU A 1 86 ? 2.999 -7.832 15.128 1.00 82.75 86 GLU A N 1
ATOM 703 C CA . GLU A 1 86 ? 2.287 -7.518 16.356 1.00 82.75 86 GLU A CA 1
ATOM 704 C C . GLU A 1 86 ? 0.838 -7.189 16.008 1.00 82.75 86 GLU A C 1
ATOM 706 O O . GLU A 1 86 ? 0.562 -6.442 15.071 1.00 82.75 86 GLU A O 1
ATOM 711 N N . ILE A 1 87 ? -0.095 -7.826 16.713 1.00 86.38 87 ILE A N 1
ATOM 712 C CA . ILE A 1 87 ? -1.519 -7.557 16.544 1.00 86.38 87 ILE A CA 1
ATOM 713 C C . ILE A 1 87 ? -1.939 -6.759 17.753 1.00 86.38 87 ILE A C 1
ATOM 715 O O . ILE A 1 87 ? -2.011 -7.297 18.858 1.00 86.38 87 ILE A O 1
ATOM 719 N N . LYS A 1 88 ? -2.201 -5.478 17.531 1.00 89.31 88 LYS A N 1
ATOM 720 C CA . LYS A 1 88 ? -2.680 -4.591 18.579 1.00 89.31 88 LYS A CA 1
ATOM 721 C C . LYS A 1 88 ? -4.202 -4.550 18.542 1.00 89.31 88 LYS A C 1
ATOM 723 O O . LYS A 1 88 ? -4.810 -4.566 17.467 1.00 89.31 88 LYS A O 1
ATOM 728 N N . ILE A 1 89 ? -4.807 -4.561 19.724 1.00 90.50 89 ILE A N 1
ATOM 729 C CA . ILE A 1 89 ? -6.257 -4.561 19.903 1.00 90.50 89 ILE A CA 1
ATOM 730 C C . ILE A 1 89 ? -6.619 -3.295 20.656 1.00 90.50 89 ILE A C 1
ATOM 732 O O . ILE A 1 89 ? -6.115 -3.063 21.753 1.00 90.50 89 ILE A O 1
ATOM 736 N N . TYR A 1 90 ? -7.511 -2.509 20.070 1.00 90.62 90 TYR A N 1
ATOM 737 C CA . TYR A 1 90 ? -7.982 -1.259 20.646 1.00 90.62 90 TYR A CA 1
ATOM 738 C C . TYR A 1 90 ? -9.490 -1.261 20.784 1.00 90.62 90 TYR A C 1
ATOM 740 O O . TYR A 1 90 ? -10.200 -1.915 20.015 1.00 90.62 90 TYR A O 1
ATOM 748 N N . ASP A 1 91 ? -9.962 -0.512 21.771 1.00 90.06 91 ASP A N 1
ATOM 749 C CA . ASP A 1 91 ? -11.372 -0.191 21.891 1.00 90.06 91 ASP A CA 1
ATOM 750 C C . ASP A 1 91 ? -11.735 0.858 20.841 1.00 90.06 91 ASP A C 1
ATOM 752 O O . ASP A 1 91 ? -11.000 1.821 20.628 1.00 90.06 91 ASP A O 1
ATOM 756 N N . TRP A 1 92 ? -12.856 0.645 20.172 1.00 87.81 92 TRP A N 1
ATOM 757 C CA . TRP A 1 92 ? -13.375 1.536 19.149 1.00 87.81 92 TRP A CA 1
ATOM 758 C C . TRP A 1 92 ? -13.702 2.915 19.710 1.00 87.81 92 TRP A C 1
ATOM 760 O O . TRP A 1 92 ? -13.454 3.912 19.033 1.00 87.81 92 TRP A O 1
ATOM 770 N N . ASP A 1 93 ? -14.259 2.986 20.920 1.00 88.19 93 ASP A N 1
ATOM 771 C CA . ASP A 1 93 ? -14.802 4.235 21.471 1.00 88.19 93 ASP A CA 1
ATOM 772 C C . ASP A 1 93 ? -13.716 5.289 21.749 1.00 88.19 93 ASP A C 1
ATOM 774 O O . ASP A 1 93 ? -14.009 6.480 21.821 1.00 88.19 93 ASP A O 1
ATOM 778 N N . ASN A 1 94 ? -12.452 4.869 21.823 1.00 89.19 94 ASN A N 1
ATOM 779 C CA . ASN A 1 94 ? -11.309 5.740 22.098 1.00 89.19 94 ASN A CA 1
ATOM 780 C C . ASN A 1 94 ? -10.580 6.211 20.828 1.00 89.19 94 ASN A C 1
ATOM 782 O O . ASN A 1 94 ? -9.411 6.593 20.893 1.00 89.19 94 ASN A O 1
ATOM 786 N N . ILE A 1 95 ? -11.221 6.116 19.661 1.00 89.19 95 ILE A N 1
ATOM 787 C CA . ILE A 1 95 ? -10.563 6.351 18.376 1.00 89.19 95 ILE A CA 1
ATOM 7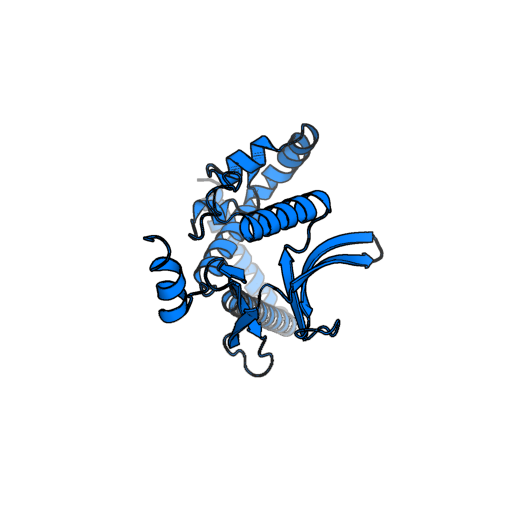88 C C . ILE A 1 95 ? -11.063 7.632 17.741 1.00 89.19 95 ILE A C 1
ATOM 790 O O . ILE A 1 95 ? -12.242 7.791 17.422 1.00 89.19 95 ILE A O 1
ATOM 794 N N . GLU A 1 96 ? -10.110 8.504 17.460 1.00 88.50 96 GLU A N 1
ATOM 795 C CA . GLU A 1 96 ? -10.307 9.719 16.698 1.00 88.50 96 GLU A CA 1
ATOM 796 C C . GLU A 1 96 ? -9.624 9.584 15.336 1.00 88.50 96 GLU A C 1
ATOM 798 O O . GLU A 1 96 ? -8.661 8.840 15.167 1.00 88.50 96 GLU A O 1
ATOM 803 N N . ALA A 1 97 ? -10.148 10.264 14.320 1.00 89.12 97 ALA A N 1
ATOM 804 C CA . ALA A 1 97 ? -9.537 10.270 12.997 1.00 89.12 97 ALA A CA 1
ATOM 805 C C . ALA A 1 97 ? -8.984 11.655 12.691 1.00 89.12 97 ALA A C 1
ATOM 807 O O . ALA A 1 97 ? -9.723 12.640 12.683 1.00 89.12 97 ALA A O 1
ATOM 808 N N . GLU A 1 98 ? -7.701 11.700 12.363 1.00 90.69 98 GLU A N 1
ATOM 809 C CA . GLU A 1 98 ? -7.003 12.893 11.917 1.00 90.69 98 GLU A CA 1
ATOM 810 C C . GLU A 1 98 ? -6.629 12.760 10.441 1.00 90.69 98 GLU A C 1
ATOM 812 O O . GLU A 1 98 ? -6.324 11.677 9.935 1.00 90.69 98 GLU A O 1
ATOM 817 N N . ILE A 1 99 ? -6.633 13.888 9.735 1.00 90.00 99 ILE A N 1
ATOM 818 C CA . ILE A 1 99 ? -6.055 13.972 8.396 1.00 90.00 99 ILE A CA 1
ATOM 819 C C . ILE A 1 99 ? -4.712 14.676 8.528 1.00 90.00 99 ILE A C 1
ATOM 821 O O . ILE A 1 99 ? -4.649 15.890 8.727 1.00 90.00 99 ILE A O 1
ATOM 825 N N . ALA A 1 100 ? -3.636 13.909 8.402 1.00 87.38 100 ALA A N 1
ATOM 826 C CA . ALA A 1 100 ? -2.287 14.439 8.396 1.00 87.38 100 ALA A CA 1
ATOM 827 C C . ALA A 1 100 ? -1.947 14.973 6.999 1.00 87.38 100 ALA A C 1
ATOM 829 O O . ALA A 1 100 ? -2.157 14.306 5.983 1.00 87.38 100 ALA A O 1
ATOM 830 N N . LYS A 1 101 ? -1.404 16.192 6.942 1.00 87.56 101 LYS A N 1
ATOM 831 C CA . LYS A 1 101 ? -0.869 16.795 5.719 1.00 87.56 101 LYS A CA 1
ATOM 832 C C . LYS A 1 101 ? 0.651 16.711 5.760 1.00 87.56 101 LYS A C 1
ATOM 834 O O . LYS A 1 101 ? 1.293 17.411 6.537 1.00 87.56 101 LYS A O 1
ATOM 839 N N . VAL A 1 102 ? 1.223 15.883 4.895 1.00 83.19 102 VAL A N 1
ATOM 840 C CA . VAL A 1 102 ? 2.669 15.728 4.742 1.00 83.19 102 VAL A CA 1
ATOM 841 C C . VAL A 1 102 ? 3.107 16.517 3.516 1.00 83.19 102 VAL A C 1
ATOM 843 O O . VAL A 1 102 ? 2.746 16.188 2.386 1.00 83.19 102 VAL A O 1
ATOM 846 N N . SER A 1 103 ? 3.879 17.580 3.725 1.00 82.19 103 SER A N 1
ATOM 847 C CA . SER A 1 103 ? 4.468 18.362 2.638 1.00 82.19 103 SER A CA 1
ATOM 848 C C . SER A 1 103 ? 5.974 18.161 2.577 1.00 82.19 103 SER A C 1
ATOM 850 O O . SER A 1 103 ? 6.664 18.402 3.565 1.00 82.19 103 SER A O 1
ATOM 852 N N . GLY A 1 104 ? 6.478 17.764 1.411 1.00 79.50 104 GLY A N 1
ATOM 853 C CA . GLY A 1 104 ? 7.904 17.630 1.132 1.00 79.50 104 GLY A CA 1
ATOM 854 C C . GLY A 1 104 ? 8.337 18.587 0.027 1.00 79.50 104 GLY A C 1
ATOM 855 O O . GLY A 1 104 ? 7.669 18.702 -1.002 1.00 79.50 104 GLY A O 1
ATOM 856 N N . PHE A 1 105 ? 9.467 19.263 0.231 1.00 74.88 105 PHE A N 1
ATOM 857 C CA . PHE A 1 105 ? 10.099 20.089 -0.792 1.00 74.88 105 PHE A CA 1
ATOM 858 C C . PHE A 1 105 ? 11.384 19.416 -1.271 1.00 74.88 105 PHE A C 1
ATOM 860 O O . PHE A 1 105 ? 12.320 19.232 -0.499 1.00 74.88 105 PHE A O 1
ATOM 867 N N . THR A 1 106 ? 11.439 19.047 -2.551 1.00 71.75 106 THR A N 1
ATOM 868 C CA . THR A 1 106 ? 12.599 1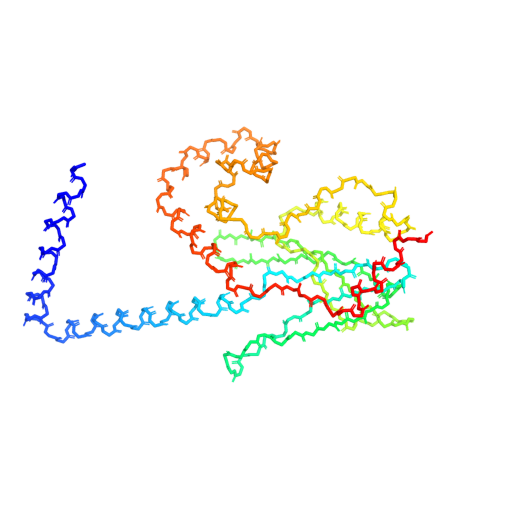8.356 -3.152 1.00 71.75 106 THR A CA 1
ATOM 869 C C . THR A 1 106 ? 13.428 19.310 -4.025 1.00 71.75 106 THR A C 1
ATOM 871 O O . THR A 1 106 ? 14.015 18.911 -5.027 1.00 71.75 106 THR A O 1
ATOM 874 N N . GLY A 1 107 ? 13.431 20.612 -3.716 1.00 74.75 107 GLY A N 1
ATOM 875 C CA . GLY A 1 107 ? 14.181 21.639 -4.457 1.00 74.75 107 GLY A CA 1
ATOM 876 C C . GLY A 1 107 ? 13.567 22.053 -5.802 1.00 74.75 107 GLY A C 1
ATOM 877 O O . GLY A 1 107 ? 13.624 23.223 -6.157 1.00 74.75 107 GLY A O 1
ATOM 878 N N . LYS A 1 108 ? 12.950 21.120 -6.542 1.00 75.88 108 LYS A N 1
ATOM 879 C CA . LYS A 1 108 ? 12.304 21.373 -7.849 1.00 75.88 108 LYS A CA 1
ATOM 880 C C . LYS A 1 108 ? 10.780 21.264 -7.827 1.00 75.88 108 LYS A C 1
ATOM 882 O O . LYS A 1 108 ? 10.119 21.772 -8.725 1.00 75.88 108 LYS A O 1
ATOM 887 N N . ALA A 1 109 ? 10.223 20.589 -6.826 1.00 71.81 109 ALA A N 1
ATOM 888 C CA . ALA A 1 109 ? 8.791 20.370 -6.701 1.00 71.81 109 ALA A CA 1
ATOM 889 C C . ALA A 1 109 ? 8.375 20.392 -5.229 1.00 71.81 109 ALA A C 1
ATOM 891 O O . ALA A 1 109 ? 9.072 19.854 -4.363 1.00 71.81 109 ALA A O 1
ATOM 892 N N . TYR A 1 110 ? 7.223 21.009 -4.974 1.00 78.81 110 TYR A N 1
ATOM 893 C CA . TYR A 1 110 ? 6.534 20.960 -3.695 1.00 78.81 110 TYR A CA 1
ATOM 894 C C . TYR A 1 110 ? 5.438 19.901 -3.790 1.00 78.81 110 TYR A C 1
ATOM 896 O O . TYR A 1 110 ? 4.491 20.044 -4.564 1.00 78.81 110 TYR A O 1
ATOM 904 N N . VAL A 1 111 ? 5.597 18.810 -3.046 1.00 79.50 111 VAL A N 1
ATOM 905 C CA . VAL A 1 111 ? 4.658 17.689 -3.055 1.00 79.50 111 VAL A CA 1
ATOM 906 C C . VAL A 1 111 ? 3.897 17.698 -1.739 1.00 79.50 111 VAL A C 1
ATOM 908 O O . VAL A 1 111 ? 4.489 17.559 -0.671 1.00 79.50 111 VAL A O 1
ATOM 911 N N . VAL A 1 112 ? 2.577 17.846 -1.822 1.00 82.38 112 VAL A N 1
ATOM 912 C CA . VAL A 1 112 ? 1.664 17.729 -0.681 1.00 82.38 112 VAL A CA 1
ATOM 913 C C . VAL A 1 112 ? 0.922 16.411 -0.792 1.00 82.38 112 VAL A C 1
ATOM 915 O O . VAL A 1 112 ? 0.318 16.120 -1.824 1.00 82.38 112 VAL A O 1
ATOM 918 N N . ARG A 1 113 ? 0.954 15.626 0.278 1.00 85.50 113 ARG A N 1
ATOM 919 C CA . ARG A 1 113 ? 0.215 14.375 0.409 1.00 85.50 113 ARG A CA 1
ATOM 920 C C . ARG A 1 113 ? -0.626 14.422 1.669 1.00 85.50 113 ARG A C 1
ATOM 922 O O . ARG A 1 113 ? -0.218 15.009 2.669 1.00 85.50 113 ARG A O 1
ATOM 929 N N . HIS A 1 114 ? -1.793 13.808 1.604 1.00 87.00 114 HIS A N 1
ATOM 930 C CA . HIS A 1 114 ? -2.687 13.678 2.739 1.00 87.00 114 HIS A CA 1
ATOM 931 C C . HIS A 1 114 ? -2.780 12.212 3.145 1.00 87.00 114 HIS A C 1
ATOM 933 O O . HIS A 1 114 ? -2.705 11.306 2.308 1.00 87.00 114 HIS A O 1
ATOM 939 N N . GLU A 1 115 ? -2.931 11.993 4.441 1.00 89.31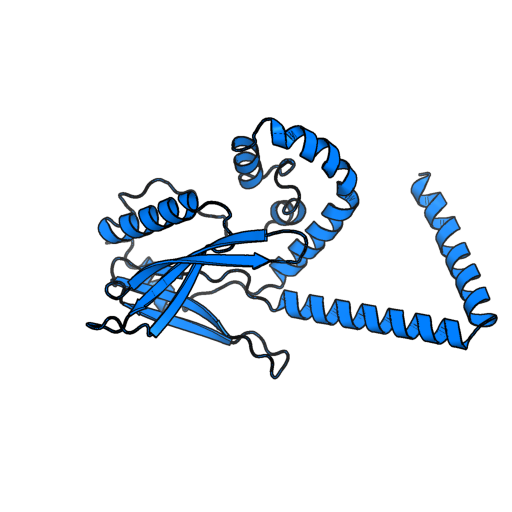 115 GLU A N 1
ATOM 940 C CA . GLU A 1 115 ? -3.006 10.676 5.048 1.00 89.31 115 GLU A CA 1
ATOM 941 C C . GLU A 1 115 ? -4.109 10.661 6.099 1.00 89.31 115 GLU A C 1
ATOM 943 O O . GLU A 1 115 ? -4.219 11.580 6.907 1.00 89.31 115 GLU A O 1
ATOM 948 N N . LEU A 1 116 ? -4.948 9.627 6.063 1.00 90.75 116 LEU A N 1
ATOM 949 C CA . LEU A 1 116 ? -5.945 9.374 7.095 1.00 90.75 116 LEU A CA 1
ATOM 950 C C . LEU A 1 116 ? -5.305 8.531 8.196 1.00 90.75 116 LEU A C 1
ATOM 952 O O . LEU A 1 116 ? -4.979 7.361 7.973 1.00 90.75 116 LEU A O 1
ATOM 956 N N . VAL A 1 117 ? -5.165 9.128 9.374 1.00 91.19 117 VAL A N 1
ATOM 957 C CA . VAL A 1 117 ? -4.558 8.521 10.557 1.00 91.19 117 VAL A CA 1
ATOM 958 C C . VAL A 1 117 ? -5.637 8.308 11.612 1.00 91.19 117 VAL A C 1
ATOM 960 O O . VAL A 1 117 ? -6.371 9.229 11.956 1.00 91.19 117 VAL A O 1
ATOM 963 N N . LEU A 1 118 ? -5.737 7.090 12.133 1.00 90.81 118 LEU A N 1
ATOM 964 C CA . LEU A 1 118 ? -6.481 6.810 13.353 1.00 90.81 118 LEU A CA 1
ATOM 965 C C . LEU A 1 118 ? -5.588 7.107 14.545 1.00 90.81 118 LEU A C 1
ATOM 967 O O . LEU A 1 118 ? -4.523 6.509 14.695 1.00 90.81 118 LEU A O 1
ATOM 971 N N . VAL A 1 119 ? -6.041 8.020 15.382 1.00 90.81 119 VAL A N 1
ATOM 972 C CA . VAL A 1 119 ? -5.417 8.387 16.639 1.00 90.81 119 VAL A CA 1
ATOM 973 C C . VAL A 1 119 ? -6.158 7.658 17.741 1.00 90.81 119 VAL A C 1
ATOM 975 O O . VAL A 1 119 ? -7.365 7.811 17.908 1.00 90.81 119 VAL A O 1
ATOM 978 N N . ILE A 1 120 ? -5.435 6.815 18.463 1.00 90.94 120 ILE A N 1
ATOM 979 C CA . ILE A 1 120 ? -5.988 6.074 19.587 1.00 90.94 120 ILE A CA 1
ATOM 980 C C . ILE A 1 120 ? -5.656 6.844 20.849 1.00 90.94 120 ILE A C 1
ATOM 982 O O . ILE A 1 120 ? -4.484 6.990 21.209 1.00 90.94 120 ILE A O 1
ATOM 986 N N . CYS A 1 121 ? -6.697 7.309 21.519 1.00 89.12 121 CYS A N 1
ATOM 987 C CA . CYS A 1 121 ? -6.597 8.000 22.787 1.00 89.12 121 CYS A CA 1
ATOM 988 C C . CYS A 1 121 ? -6.687 7.005 23.948 1.00 89.12 121 CYS A C 1
ATOM 990 O O . CYS A 1 121 ? -7.198 5.887 23.827 1.00 89.12 121 CYS A O 1
ATOM 992 N N . LYS A 1 122 ? -6.173 7.400 25.107 1.00 88.31 122 LYS A N 1
ATOM 993 C CA . LYS A 1 122 ? -6.401 6.667 26.351 1.00 88.31 122 LYS A CA 1
ATOM 994 C C . LYS A 1 122 ? -7.844 6.871 26.811 1.00 88.31 122 LYS A C 1
ATOM 996 O O . LYS A 1 122 ? -8.408 7.948 26.669 1.00 88.31 122 LYS A O 1
ATOM 1001 N N . ALA A 1 123 ? -8.450 5.827 27.375 1.00 84.56 123 ALA A N 1
ATOM 1002 C CA . ALA A 1 123 ? -9.840 5.883 27.815 1.00 84.56 123 ALA A CA 1
ATOM 1003 C C . ALA A 1 123 ? -10.070 7.045 28.799 1.00 84.56 123 ALA A C 1
ATOM 1005 O O . ALA A 1 123 ? -9.446 7.102 29.861 1.00 84.56 123 ALA A O 1
ATOM 1006 N N . GLY A 1 124 ? -10.963 7.966 28.432 1.00 79.25 124 GLY A N 1
ATOM 1007 C CA . GLY A 1 124 ? -11.322 9.127 29.249 1.00 79.25 124 GLY A CA 1
ATOM 1008 C C . GLY A 1 124 ? -10.308 10.279 29.261 1.00 79.25 124 GLY A C 1
ATOM 1009 O O . GLY A 1 124 ? -10.511 11.224 30.021 1.00 79.25 124 GLY A O 1
ATOM 1010 N N . THR A 1 125 ? -9.243 10.243 28.451 1.00 85.56 125 THR A N 1
ATOM 1011 C CA . THR A 1 125 ? -8.313 11.374 28.287 1.00 85.56 125 THR A CA 1
ATOM 1012 C C . THR A 1 125 ? -8.001 11.638 26.812 1.00 85.56 125 THR A C 1
ATOM 1014 O O . THR A 1 125 ? -8.137 10.761 25.966 1.00 85.56 125 THR A O 1
ATOM 1017 N N . ASN A 1 126 ? -7.523 12.843 26.491 1.00 82.19 126 ASN A N 1
ATOM 1018 C CA . ASN A 1 126 ? -7.074 13.196 25.133 1.00 82.19 126 ASN A CA 1
ATOM 1019 C C . ASN A 1 126 ? -5.591 12.842 24.900 1.00 82.19 126 ASN A C 1
ATOM 1021 O O . ASN A 1 126 ? -4.923 13.429 24.049 1.00 82.19 126 ASN A O 1
ATOM 1025 N N . GLU A 1 127 ? -5.036 11.929 25.699 1.00 88.19 127 GLU A N 1
ATOM 1026 C CA . GLU A 1 127 ? -3.648 11.500 25.550 1.00 88.19 127 GLU A CA 1
ATOM 1027 C C . GLU A 1 127 ? -3.545 10.458 24.438 1.00 88.19 127 GLU A C 1
ATOM 1029 O O . GLU A 1 127 ? -4.161 9.393 24.511 1.00 88.19 127 GLU A O 1
ATOM 1034 N N . VAL A 1 128 ? -2.740 10.759 23.420 1.00 88.81 128 VAL A N 1
ATOM 1035 C CA . VAL A 1 128 ? -2.520 9.874 22.272 1.00 88.81 128 VAL A CA 1
ATOM 1036 C C . VAL A 1 128 ? -1.584 8.732 22.660 1.00 88.81 128 VAL A C 1
ATOM 1038 O O . VAL A 1 128 ? -0.422 8.962 22.990 1.00 88.81 128 VAL A O 1
ATOM 1041 N N . ILE A 1 129 ? -2.083 7.499 22.576 1.00 87.62 129 ILE A N 1
ATOM 1042 C CA . ILE A 1 129 ? -1.311 6.271 22.802 1.00 87.62 129 ILE A CA 1
ATOM 1043 C C . ILE A 1 129 ? -0.628 5.834 21.509 1.00 87.62 129 ILE A C 1
ATOM 1045 O O . ILE A 1 129 ? 0.550 5.483 21.520 1.00 87.62 129 ILE A O 1
ATOM 1049 N N . ASP A 1 130 ? -1.377 5.816 20.406 1.00 88.06 130 ASP A N 1
ATOM 1050 C CA . ASP A 1 130 ? -0.890 5.274 19.140 1.00 88.06 130 ASP A CA 1
ATOM 1051 C C . ASP A 1 130 ? -1.521 5.974 17.931 1.00 88.06 130 ASP A C 1
ATOM 1053 O O . ASP A 1 130 ? -2.588 6.589 18.027 1.00 88.06 130 ASP A O 1
ATOM 1057 N N . ARG A 1 131 ? -0.845 5.886 16.785 1.00 89.25 131 ARG A N 1
ATOM 1058 C CA . ARG A 1 131 ? -1.258 6.487 15.514 1.00 89.25 131 ARG A CA 1
ATOM 1059 C C . ARG A 1 131 ? -1.124 5.467 14.396 1.00 89.25 131 ARG A C 1
ATOM 1061 O O . ARG A 1 131 ? -0.024 5.039 14.063 1.00 89.25 131 ARG A O 1
ATOM 1068 N N . ILE A 1 132 ? -2.240 5.130 13.763 1.00 88.12 132 ILE A N 1
ATOM 1069 C CA . ILE A 1 132 ? -2.289 4.117 12.709 1.00 88.12 132 ILE A CA 1
ATOM 1070 C C . ILE A 1 132 ? -2.697 4.766 11.400 1.00 88.12 132 ILE A C 1
ATOM 1072 O O . ILE A 1 132 ? -3.791 5.313 11.280 1.00 88.12 132 ILE A O 1
ATOM 1076 N N . SER A 1 133 ? -1.857 4.646 10.380 1.00 86.38 133 SER A N 1
ATOM 1077 C CA . SER A 1 133 ? -2.233 5.047 9.027 1.00 86.38 133 SER A CA 1
ATOM 1078 C C . SER A 1 133 ? -3.217 4.048 8.414 1.00 86.38 133 SER A C 1
ATOM 1080 O O . SER A 1 133 ? -2.908 2.866 8.267 1.00 86.38 133 SER A O 1
ATOM 1082 N N . LEU A 1 134 ? -4.412 4.518 8.043 1.00 84.81 134 LEU A N 1
ATOM 1083 C CA . LEU A 1 134 ? -5.389 3.727 7.284 1.00 84.81 134 LEU A CA 1
ATOM 1084 C C . LEU A 1 134 ? -5.169 3.831 5.778 1.00 84.81 134 LEU A C 1
ATOM 1086 O O . LEU A 1 134 ? -5.366 2.860 5.046 1.00 84.81 134 LEU A O 1
ATOM 1090 N N . LYS A 1 135 ? -4.850 5.035 5.303 1.00 84.56 135 LYS A N 1
ATOM 1091 C CA . LYS A 1 135 ? -4.619 5.316 3.888 1.00 84.56 135 LYS A CA 1
ATOM 1092 C C . LYS A 1 135 ? -3.740 6.548 3.758 1.00 84.56 135 LYS A C 1
ATOM 1094 O O . LYS A 1 135 ? -4.121 7.620 4.219 1.00 84.56 135 LYS A O 1
ATOM 1099 N N . GLY A 1 136 ? -2.595 6.385 3.105 1.00 79.31 136 GLY A N 1
ATOM 1100 C CA . GLY A 1 136 ? -1.627 7.451 2.876 1.00 79.31 136 GLY A CA 1
ATOM 1101 C C . GLY A 1 136 ? -1.349 7.698 1.398 1.00 79.31 136 GLY A C 1
ATOM 1102 O O . GLY A 1 136 ? -1.752 6.929 0.526 1.00 79.31 136 GLY A O 1
ATOM 1103 N N . ASN A 1 137 ? -0.592 8.765 1.136 1.00 73.31 137 ASN A N 1
ATOM 1104 C CA . ASN A 1 137 ? -0.149 9.192 -0.196 1.00 73.31 137 ASN A CA 1
ATOM 1105 C C . ASN A 1 137 ? -1.257 9.651 -1.158 1.00 73.31 137 ASN A C 1
ATOM 1107 O O . ASN A 1 137 ? -1.019 9.728 -2.365 1.00 73.31 137 ASN A O 1
ATOM 1111 N N . ASP A 1 138 ? -2.436 10.016 -0.653 1.00 78.56 138 ASP A N 1
ATOM 1112 C CA . ASP A 1 138 ? -3.475 10.598 -1.495 1.00 78.56 138 ASP A CA 1
ATOM 1113 C C . ASP A 1 138 ? -3.182 12.071 -1.796 1.00 78.56 138 ASP A C 1
ATOM 1115 O O . ASP A 1 138 ? -2.795 12.862 -0.930 1.00 78.56 138 ASP A O 1
ATOM 1119 N N . VAL A 1 139 ? -3.405 12.455 -3.052 1.00 72.25 139 VAL A N 1
ATOM 1120 C CA . VAL A 1 139 ? -3.291 13.852 -3.493 1.00 72.25 139 VAL A CA 1
ATOM 1121 C C . VAL A 1 139 ? -4.513 14.654 -3.031 1.00 72.25 139 VAL A C 1
ATOM 1123 O O . VAL A 1 139 ? -4.393 15.823 -2.673 1.00 72.25 139 VAL A O 1
ATOM 1126 N N . THR A 1 140 ? -5.690 14.019 -2.993 1.00 77.19 140 THR A N 1
ATOM 1127 C CA . THR A 1 140 ? -6.978 14.664 -2.715 1.00 77.19 140 THR A CA 1
ATOM 1128 C C . THR A 1 140 ? -7.575 14.224 -1.379 1.00 77.19 140 THR A C 1
ATOM 1130 O O . THR A 1 140 ? -7.728 13.035 -1.097 1.00 77.19 140 THR A O 1
ATOM 1133 N N . VAL A 1 141 ? -7.992 15.206 -0.574 1.00 84.12 141 VAL A N 1
ATOM 1134 C CA . VAL A 1 141 ? -8.591 14.981 0.754 1.00 84.12 141 VAL A CA 1
ATOM 1135 C C . VAL A 1 141 ? -9.988 14.358 0.660 1.00 84.12 141 VAL A C 1
ATOM 1137 O O . VAL A 1 141 ? -10.406 13.619 1.546 1.00 84.12 141 VAL A O 1
ATOM 1140 N N . GLU A 1 142 ? -10.710 14.606 -0.434 1.00 85.62 142 GLU A N 1
ATOM 1141 C CA . GLU A 1 142 ? -12.076 14.108 -0.631 1.00 85.62 142 GLU A CA 1
ATOM 1142 C C . GLU A 1 142 ? -12.165 12.583 -0.483 1.00 85.62 142 GLU A C 1
ATOM 1144 O O . GLU A 1 142 ? -13.055 12.069 0.194 1.00 85.62 142 GLU A O 1
ATOM 1149 N N . THR A 1 143 ? -11.202 11.852 -1.048 1.00 84.12 143 THR A N 1
ATOM 1150 C CA . THR A 1 143 ? -11.185 10.387 -0.958 1.00 84.12 143 THR A CA 1
ATOM 1151 C C . THR A 1 143 ? -10.984 9.894 0.478 1.00 84.12 143 THR A C 1
ATOM 1153 O O . THR A 1 143 ? -11.547 8.864 0.852 1.00 84.12 143 THR A O 1
ATOM 1156 N N . LEU A 1 144 ? -10.243 10.646 1.299 1.00 88.38 144 LEU A N 1
ATOM 1157 C CA . LEU A 1 144 ? -10.031 10.354 2.717 1.00 88.38 144 LEU A CA 1
ATOM 1158 C C . LEU A 1 144 ? -11.303 10.623 3.527 1.00 88.38 144 LEU A C 1
ATOM 1160 O O . LEU A 1 144 ? -11.692 9.790 4.345 1.00 88.38 144 LEU A O 1
ATOM 1164 N N . TYR A 1 145 ? -12.009 11.725 3.250 1.00 89.00 145 TYR A N 1
ATOM 1165 C CA . TYR A 1 145 ? -13.308 12.003 3.869 1.00 89.00 145 TYR A CA 1
ATOM 1166 C C . TYR A 1 145 ? -14.354 10.949 3.515 1.00 89.00 145 TYR A C 1
ATOM 1168 O O . TYR A 1 145 ? -15.086 10.491 4.393 1.00 89.00 145 TYR A O 1
ATOM 1176 N N . GLN A 1 146 ? -14.415 10.533 2.248 1.00 88.06 146 GLN A N 1
ATOM 1177 C CA . GLN A 1 146 ? -15.311 9.466 1.810 1.00 88.06 146 GLN A CA 1
ATOM 1178 C C . GLN A 1 146 ? -14.990 8.157 2.540 1.00 88.06 146 GLN A C 1
ATOM 1180 O O . GLN A 1 146 ? -15.903 7.530 3.083 1.00 88.06 146 GLN A O 1
ATOM 1185 N N . LEU A 1 147 ? -13.708 7.788 2.643 1.00 88.25 147 LEU A N 1
ATOM 1186 C CA . LEU A 1 147 ? -13.272 6.602 3.379 1.00 88.25 147 LEU A CA 1
ATOM 1187 C C . LEU A 1 147 ? -13.644 6.680 4.865 1.00 88.25 147 LEU A C 1
ATOM 1189 O O . LEU A 1 147 ? -14.233 5.742 5.398 1.00 88.25 147 LEU A O 1
ATOM 1193 N N . TRP A 1 148 ? -13.380 7.802 5.533 1.00 90.38 148 TRP A N 1
ATOM 1194 C CA . TRP A 1 148 ? -13.750 7.961 6.938 1.00 90.38 148 TRP A CA 1
ATOM 1195 C C . TRP A 1 148 ? -15.268 7.957 7.143 1.00 90.38 148 TRP A C 1
ATOM 1197 O O . TRP A 1 148 ? -15.774 7.335 8.074 1.00 90.38 148 TRP A O 1
ATOM 1207 N N . SER A 1 149 ? -16.035 8.585 6.247 1.00 89.75 149 SER A N 1
ATOM 1208 C CA . SER A 1 149 ? -17.501 8.536 6.286 1.00 89.75 149 SER A CA 1
ATOM 1209 C C . SER A 1 149 ? -18.031 7.105 6.151 1.00 89.75 149 SER A C 1
ATOM 1211 O O . SER A 1 149 ? -18.987 6.733 6.832 1.00 89.75 149 SER A O 1
ATOM 1213 N N . TYR A 1 150 ? -17.376 6.291 5.320 1.00 89.00 150 TYR A N 1
ATOM 1214 C CA . TYR A 1 150 ? -17.689 4.882 5.140 1.00 89.00 150 TYR A CA 1
ATOM 1215 C C . TYR A 1 150 ? -17.404 4.090 6.417 1.00 89.00 150 TYR A C 1
ATOM 1217 O O . TYR A 1 150 ? -18.279 3.366 6.889 1.00 89.00 150 TYR A O 1
ATOM 1225 N N . VAL A 1 151 ? -16.227 4.286 7.023 1.00 89.19 151 VAL A N 1
ATOM 1226 C CA . VAL A 1 151 ? -15.865 3.655 8.300 1.00 89.19 151 VAL A CA 1
ATOM 1227 C C . VAL A 1 151 ? -16.850 4.063 9.396 1.00 89.19 151 VAL A C 1
ATOM 1229 O O . VAL A 1 151 ? -17.414 3.194 10.046 1.00 89.19 151 VAL A O 1
ATOM 1232 N N . ARG A 1 152 ? -17.182 5.352 9.544 1.00 89.31 152 ARG A N 1
ATOM 1233 C CA . ARG A 1 152 ? -18.191 5.811 10.520 1.00 89.31 152 ARG A CA 1
ATOM 1234 C C . ARG A 1 152 ? -19.574 5.203 10.301 1.00 89.31 152 ARG A C 1
ATOM 1236 O O . ARG A 1 152 ? -20.253 4.875 11.269 1.00 89.31 152 ARG A O 1
ATOM 1243 N N . ARG A 1 153 ? -20.004 5.020 9.049 1.00 90.00 153 ARG A N 1
ATOM 1244 C CA . ARG A 1 153 ? -21.277 4.345 8.736 1.00 90.00 153 ARG A CA 1
ATOM 1245 C C . ARG A 1 153 ? -21.236 2.859 9.072 1.00 90.00 153 ARG A C 1
ATOM 1247 O O . ARG A 1 153 ? -22.197 2.371 9.662 1.00 90.00 153 ARG A O 1
ATOM 1254 N N . PHE A 1 154 ? -20.136 2.169 8.751 1.00 88.88 154 PHE A N 1
ATOM 1255 C CA . PHE A 1 154 ? -19.902 0.794 9.210 1.00 88.88 154 PHE A CA 1
ATOM 1256 C C . PHE A 1 154 ? -20.002 0.723 10.728 1.00 88.88 154 PHE A C 1
ATOM 1258 O O . PHE A 1 154 ? -20.651 -0.165 11.277 1.00 88.88 154 PHE A O 1
ATOM 1265 N N . MET A 1 155 ? -19.399 1.705 11.387 1.00 87.69 155 MET A N 1
ATOM 1266 C CA . MET A 1 155 ? -19.350 1.784 12.825 1.00 87.69 155 MET A CA 1
ATOM 1267 C C . MET A 1 155 ? -20.758 1.958 13.432 1.00 87.69 155 MET A C 1
ATOM 1269 O O . MET A 1 155 ? -21.219 1.135 14.223 1.00 87.69 155 MET A O 1
ATOM 1273 N N . ALA A 1 156 ? -21.513 2.957 12.985 1.00 88.19 156 ALA A N 1
ATOM 1274 C CA . ALA A 1 156 ? -22.854 3.223 13.503 1.00 88.19 156 ALA A CA 1
ATOM 1275 C C . ALA A 1 156 ? -23.868 2.111 13.166 1.00 88.19 156 ALA A C 1
ATOM 1277 O O . ALA A 1 156 ? -24.586 1.611 14.037 1.00 88.19 156 ALA A O 1
ATOM 1278 N N . TYR A 1 157 ? -23.932 1.698 11.899 1.00 86.12 157 TYR A N 1
ATOM 1279 C CA . TYR A 1 157 ? -25.051 0.903 11.384 1.00 86.12 157 TYR A CA 1
ATOM 1280 C C . TYR A 1 157 ? -24.702 -0.551 11.058 1.00 86.12 157 TYR A C 1
ATOM 1282 O O . TYR A 1 157 ? -25.602 -1.355 10.820 1.00 86.12 157 TYR A O 1
ATOM 1290 N N . GLY A 1 158 ? -23.419 -0.911 11.071 1.00 83.44 158 GLY A N 1
ATOM 1291 C CA . GLY A 1 158 ? -22.964 -2.244 10.691 1.00 83.44 158 GLY A CA 1
ATOM 1292 C C . GLY A 1 158 ? -23.055 -2.520 9.192 1.00 83.44 158 GLY A C 1
ATOM 1293 O O . GLY A 1 158 ? -23.449 -1.649 8.419 1.00 83.44 158 GLY A O 1
ATOM 1294 N N . PRO A 1 159 ? -22.692 -3.742 8.763 1.00 80.31 159 PRO A N 1
ATOM 1295 C CA . PRO A 1 159 ? -22.515 -4.095 7.353 1.00 80.31 159 PRO A CA 1
ATOM 1296 C C . PRO A 1 159 ? -23.786 -3.984 6.500 1.00 80.31 159 PRO A C 1
ATOM 1298 O O . PRO A 1 159 ? -23.684 -3.824 5.290 1.00 80.31 159 PRO A O 1
ATOM 1301 N N . ALA A 1 160 ? -24.972 -4.037 7.110 1.00 77.38 160 ALA A N 1
ATOM 1302 C CA . ALA A 1 160 ? -26.248 -4.056 6.395 1.00 77.38 160 ALA A CA 1
ATOM 1303 C C . ALA A 1 160 ? -26.628 -2.717 5.734 1.00 77.38 160 ALA A C 1
ATOM 1305 O O . ALA A 1 160 ? -27.449 -2.704 4.824 1.00 77.38 160 ALA A O 1
ATOM 1306 N N . ARG A 1 161 ? -26.072 -1.583 6.190 1.00 76.62 161 ARG A N 1
ATOM 1307 C CA . ARG A 1 161 ? -26.454 -0.233 5.716 1.00 76.62 161 ARG A CA 1
ATOM 1308 C C . ARG A 1 161 ? -25.299 0.534 5.081 1.00 76.62 161 ARG A C 1
ATOM 1310 O O . ARG A 1 161 ? -25.228 1.761 5.156 1.00 76.62 161 ARG A O 1
ATOM 1317 N N . ILE A 1 162 ? -24.367 -0.191 4.486 1.00 80.12 162 ILE A N 1
ATOM 1318 C CA . ILE A 1 162 ? -23.166 0.382 3.895 1.00 80.12 162 ILE A CA 1
ATOM 1319 C C . ILE A 1 162 ? -23.303 0.333 2.375 1.00 80.12 162 ILE A C 1
ATOM 1321 O O . ILE A 1 162 ? -23.791 -0.672 1.859 1.00 80.12 162 ILE A O 1
ATOM 1325 N N . PRO A 1 163 ? -22.889 1.387 1.645 1.00 77.44 163 PRO A N 1
ATOM 1326 C CA . PRO A 1 163 ? -22.810 1.326 0.191 1.00 77.44 163 PRO A CA 1
ATOM 1327 C C . PRO A 1 163 ? -22.000 0.102 -0.242 1.00 77.44 163 PRO A C 1
ATOM 1329 O O . PRO A 1 163 ? -20.966 -0.170 0.367 1.00 77.44 163 PRO A O 1
ATOM 1332 N N . ASP A 1 164 ? -22.445 -0.609 -1.281 1.00 69.75 164 ASP A N 1
ATOM 1333 C CA . ASP A 1 164 ? -21.724 -1.773 -1.805 1.00 69.75 164 ASP A CA 1
ATOM 1334 C C . ASP A 1 164 ? -20.327 -1.356 -2.284 1.00 69.75 164 ASP A C 1
ATOM 1336 O O . ASP A 1 164 ? -20.129 -0.826 -3.382 1.00 69.75 164 ASP A O 1
ATOM 1340 N N . LEU A 1 165 ? -19.338 -1.538 -1.413 1.00 66.56 165 LEU A N 1
ATOM 1341 C CA . LEU A 1 165 ? -17.948 -1.308 -1.732 1.00 66.56 165 LEU A CA 1
ATOM 1342 C C . LEU A 1 165 ? -17.373 -2.649 -2.148 1.00 66.56 165 LEU A C 1
ATOM 1344 O O . LEU A 1 165 ? -17.033 -3.483 -1.310 1.00 66.56 165 LEU A O 1
ATOM 1348 N N . LYS A 1 166 ? -17.249 -2.847 -3.463 1.00 66.44 166 LYS A N 1
ATOM 1349 C CA . LYS A 1 166 ? -16.608 -4.037 -4.026 1.00 66.44 166 LYS A CA 1
ATOM 1350 C C . LYS A 1 166 ? -15.234 -4.223 -3.375 1.00 66.44 166 LYS A C 1
ATOM 1352 O O . LYS A 1 166 ? -14.307 -3.461 -3.674 1.00 66.44 166 LYS A O 1
ATOM 1357 N N . ALA A 1 167 ? -15.126 -5.230 -2.508 1.00 67.44 167 ALA A N 1
ATOM 1358 C CA . ALA A 1 167 ? -13.909 -5.546 -1.776 1.00 67.44 167 ALA A CA 1
ATOM 1359 C C . ALA A 1 167 ? -12.727 -5.692 -2.743 1.00 67.44 167 ALA A C 1
ATOM 1361 O O . ALA A 1 167 ? -12.864 -6.254 -3.835 1.00 67.44 167 ALA A O 1
ATOM 1362 N N . ARG A 1 168 ? -11.558 -5.175 -2.349 1.00 69.19 168 ARG A N 1
ATOM 1363 C CA . ARG A 1 168 ? -10.319 -5.415 -3.093 1.00 69.19 168 ARG A CA 1
ATOM 1364 C C . ARG A 1 168 ? -10.066 -6.919 -3.105 1.00 69.19 168 ARG A C 1
ATOM 1366 O O . ARG A 1 168 ? -10.098 -7.560 -2.054 1.00 69.19 168 ARG A O 1
ATOM 1373 N N . VAL A 1 169 ? -9.814 -7.477 -4.285 1.00 67.50 169 VAL A N 1
ATOM 1374 C CA . VAL A 1 169 ? -9.453 -8.888 -4.406 1.00 67.50 169 VAL A CA 1
ATOM 1375 C C . VAL A 1 169 ? -8.079 -9.053 -3.762 1.00 67.50 169 VAL A C 1
ATOM 1377 O O . VAL A 1 169 ? -7.087 -8.531 -4.257 1.00 67.50 169 VAL A O 1
ATOM 1380 N N . GLN A 1 170 ? -8.020 -9.749 -2.627 1.00 66.00 170 GLN A N 1
ATOM 1381 C CA . GLN A 1 170 ? -6.771 -9.942 -1.882 1.00 66.00 170 GLN A CA 1
ATOM 1382 C C . GLN A 1 170 ? -5.832 -10.964 -2.550 1.00 66.00 170 GLN A C 1
ATOM 1384 O O . GLN A 1 170 ? -4.699 -11.127 -2.117 1.00 66.00 170 GLN A O 1
ATOM 1389 N N . GLY A 1 171 ? -6.232 -11.638 -3.630 1.00 70.31 171 GLY A N 1
ATOM 1390 C CA . GLY A 1 171 ? -5.368 -12.586 -4.345 1.00 70.31 171 GLY A CA 1
ATOM 1391 C C . GLY A 1 171 ? -4.270 -11.907 -5.174 1.00 70.31 171 GLY A C 1
ATOM 1392 O O . GLY A 1 171 ? -4.523 -10.906 -5.840 1.00 70.31 171 GLY A O 1
ATOM 1393 N N . VAL A 1 172 ? -3.051 -12.464 -5.172 1.00 76.56 172 VAL A N 1
ATOM 1394 C CA . VAL A 1 172 ? -2.002 -12.076 -6.137 1.00 76.56 172 VAL A CA 1
ATOM 1395 C C . VAL A 1 172 ? -2.295 -12.751 -7.475 1.00 76.56 172 VAL A C 1
ATOM 1397 O O . VAL A 1 172 ? -2.091 -13.958 -7.621 1.00 76.56 172 VAL A O 1
ATOM 1400 N N . SER A 1 173 ? -2.762 -11.982 -8.456 1.00 84.56 173 SER A N 1
ATOM 1401 C CA . SER A 1 173 ? -2.919 -12.452 -9.836 1.00 84.56 173 SER A CA 1
ATOM 1402 C C . SER A 1 173 ? -1.749 -11.985 -10.690 1.00 84.56 173 SER A C 1
ATOM 1404 O O . SER A 1 173 ? -1.416 -10.801 -10.683 1.00 84.56 173 SER A O 1
ATOM 1406 N N . PHE A 1 174 ? -1.171 -12.901 -11.472 1.00 86.88 174 PHE A N 1
ATOM 1407 C CA . PHE A 1 174 ? -0.080 -12.593 -12.398 1.00 86.88 174 PHE A CA 1
ATOM 1408 C C . PHE A 1 174 ? -0.442 -11.450 -13.350 1.00 86.88 174 PHE A C 1
ATOM 1410 O O . PHE A 1 174 ? 0.312 -10.492 -13.473 1.00 86.88 174 PHE A O 1
ATOM 1417 N N . VAL A 1 175 ? -1.636 -11.498 -13.948 1.00 86.56 175 VAL A N 1
ATOM 1418 C CA . VAL A 1 175 ? -2.120 -10.457 -14.869 1.00 86.56 175 VAL A CA 1
ATOM 1419 C C . VAL A 1 175 ? -2.241 -9.109 -14.154 1.00 86.56 175 VAL A C 1
ATOM 1421 O O . VAL A 1 175 ? -1.847 -8.081 -14.696 1.00 86.56 175 VAL A O 1
ATOM 1424 N N . SER A 1 176 ? -2.727 -9.105 -12.910 1.00 83.94 176 SER A N 1
ATOM 1425 C CA . SER A 1 176 ? -2.870 -7.872 -12.126 1.00 83.94 176 SER A CA 1
ATOM 1426 C C . SER A 1 176 ? -1.516 -7.262 -11.757 1.00 83.94 176 SER A C 1
ATOM 1428 O O . SER A 1 176 ? -1.364 -6.045 -11.789 1.00 83.94 176 SER A O 1
ATOM 1430 N N . SER A 1 177 ? -0.527 -8.098 -11.431 1.00 86.44 177 SER A N 1
ATOM 1431 C CA . SER A 1 177 ? 0.835 -7.659 -11.116 1.00 86.44 177 SER A CA 1
ATOM 1432 C C . SER A 1 177 ? 1.602 -7.192 -12.354 1.00 86.44 177 SER A C 1
ATOM 1434 O O . SER A 1 177 ? 2.290 -6.176 -12.278 1.00 86.44 177 SER A O 1
ATOM 1436 N N . LEU A 1 178 ? 1.445 -7.884 -13.489 1.00 87.81 178 LEU A N 1
ATOM 1437 C CA . LEU A 1 178 ? 2.095 -7.552 -14.759 1.00 87.81 178 LEU A CA 1
ATOM 1438 C C . LEU A 1 178 ? 1.667 -6.170 -15.263 1.00 87.81 178 LEU A C 1
ATOM 1440 O O . LEU A 1 178 ? 2.502 -5.370 -15.674 1.00 87.81 178 LEU A O 1
ATOM 1444 N N . PHE A 1 179 ? 0.368 -5.873 -15.177 1.00 87.62 179 PHE A N 1
ATOM 1445 C CA . PHE A 1 179 ? -0.199 -4.594 -15.601 1.00 87.62 179 PHE A CA 1
ATOM 1446 C C . PHE A 1 179 ? -0.294 -3.560 -14.468 1.00 87.62 179 PHE A C 1
ATOM 1448 O O . PHE A 1 179 ? -0.947 -2.534 -14.643 1.00 87.62 179 PHE A O 1
ATOM 1455 N N . HIS A 1 180 ? 0.364 -3.777 -13.323 1.00 83.94 180 HIS A N 1
ATOM 1456 C CA . HIS A 1 180 ? 0.294 -2.864 -12.174 1.00 83.94 180 HIS A CA 1
ATOM 1457 C C . HIS A 1 180 ? 0.706 -1.427 -12.532 1.00 83.94 180 HIS A C 1
ATOM 1459 O O . HIS A 1 180 ? 0.042 -0.473 -12.135 1.00 83.94 180 HIS A O 1
ATOM 1465 N N . PHE A 1 181 ? 1.760 -1.280 -13.339 1.00 83.69 181 PHE A N 1
ATOM 1466 C CA . PHE A 1 181 ? 2.267 0.021 -13.789 1.00 83.69 181 PHE A CA 1
ATOM 1467 C C . PHE A 1 181 ? 1.571 0.563 -15.046 1.00 83.69 181 PHE A C 1
ATOM 1469 O O . PHE A 1 181 ? 1.775 1.710 -15.431 1.00 83.69 181 PHE A O 1
ATOM 1476 N N . MET A 1 182 ? 0.724 -0.247 -15.681 1.00 86.25 182 MET A N 1
ATOM 1477 C CA . MET A 1 182 ? -0.072 0.136 -16.849 1.00 86.25 182 MET A CA 1
ATOM 1478 C C . MET A 1 182 ? -1.525 -0.342 -16.690 1.00 86.25 182 MET A C 1
ATOM 1480 O O . MET A 1 182 ? -2.034 -1.130 -17.497 1.00 86.25 182 MET A O 1
ATOM 1484 N N . PRO A 1 183 ? -2.233 0.142 -15.649 1.00 85.12 183 PRO A N 1
ATOM 1485 C CA . PRO A 1 183 ? -3.578 -0.333 -15.324 1.00 85.12 183 PRO A CA 1
ATOM 1486 C C . PRO A 1 183 ? -4.585 -0.066 -16.451 1.00 85.12 183 PRO A C 1
ATOM 1488 O O . PRO A 1 183 ? -5.612 -0.731 -16.543 1.00 85.12 183 PRO A O 1
ATOM 1491 N N . TYR A 1 184 ? -4.276 0.869 -17.347 1.00 84.56 184 TYR A N 1
ATOM 1492 C CA . TYR A 1 184 ? -5.097 1.241 -18.491 1.00 84.56 184 TYR A CA 1
ATOM 1493 C C . TYR A 1 184 ? -5.176 0.177 -19.597 1.00 84.56 184 TYR A C 1
ATOM 1495 O O . TYR A 1 184 ? -6.206 0.090 -20.260 1.00 84.56 184 TYR A O 1
ATOM 1503 N N . ILE A 1 185 ? -4.152 -0.670 -19.760 1.00 85.62 185 ILE A N 1
ATOM 1504 C CA . ILE A 1 185 ? -4.181 -1.820 -20.689 1.00 85.62 185 ILE A CA 1
ATOM 1505 C C . ILE A 1 185 ? -4.755 -3.068 -20.003 1.00 85.62 185 ILE A C 1
ATOM 1507 O O . ILE A 1 185 ? -5.183 -4.010 -20.668 1.00 85.62 185 ILE A O 1
ATOM 1511 N N . SER A 1 186 ? -4.811 -3.078 -18.667 1.00 84.44 186 SER A N 1
ATOM 1512 C CA . SER A 1 186 ? -5.189 -4.270 -17.917 1.00 84.44 186 SER A CA 1
ATOM 1513 C C . SER A 1 186 ? -6.596 -4.780 -18.291 1.00 84.44 186 SER A C 1
ATOM 1515 O O . SER A 1 186 ? -7.578 -4.017 -18.250 1.00 84.44 186 SER A O 1
ATOM 1517 N N . PRO A 1 187 ? -6.738 -6.089 -18.583 1.00 85.00 187 PRO A N 1
ATOM 1518 C CA . PRO A 1 187 ? -8.037 -6.720 -18.806 1.00 85.00 187 PRO A CA 1
ATOM 1519 C C . PRO A 1 187 ? -8.812 -6.951 -17.494 1.00 85.00 187 PRO A C 1
ATOM 1521 O O . PRO A 1 187 ? -9.976 -7.354 -17.524 1.00 85.00 187 PRO A O 1
ATOM 1524 N N . THR A 1 188 ? -8.196 -6.702 -16.332 1.00 85.12 188 THR A N 1
ATOM 1525 C CA . THR A 1 188 ? -8.819 -6.924 -15.021 1.00 85.12 188 THR A CA 1
ATOM 1526 C C . THR A 1 188 ? -9.932 -5.912 -14.716 1.00 85.12 188 THR A C 1
ATOM 1528 O O . THR A 1 188 ? -10.034 -4.842 -15.319 1.00 85.12 188 THR A O 1
ATOM 1531 N N . GLU A 1 189 ? -10.786 -6.240 -13.740 1.00 81.44 189 GLU A N 1
ATOM 1532 C CA . GLU A 1 189 ? -11.823 -5.326 -13.229 1.00 81.44 189 GLU A CA 1
ATOM 1533 C C . GLU A 1 189 ? -11.212 -4.018 -12.694 1.00 81.44 189 GLU A C 1
ATOM 1535 O O . GLU A 1 189 ? -11.778 -2.945 -12.896 1.00 81.44 189 GLU A O 1
ATOM 1540 N N . GLU A 1 190 ? -10.038 -4.085 -12.056 1.00 79.00 190 GLU A N 1
ATOM 1541 C CA . GLU A 1 190 ? -9.299 -2.899 -11.600 1.00 79.00 190 GLU A CA 1
ATOM 1542 C C . GLU A 1 190 ? -8.919 -1.995 -12.776 1.00 79.00 190 GLU A C 1
ATOM 1544 O O . GLU A 1 190 ? -9.144 -0.786 -12.716 1.00 79.00 190 GLU A O 1
ATOM 1549 N N . GLY A 1 191 ? -8.449 -2.582 -13.882 1.00 84.31 191 GLY A N 1
ATOM 1550 C CA . GLY A 1 191 ? -8.160 -1.848 -15.112 1.00 84.31 191 GLY A CA 1
ATOM 1551 C C . GLY A 1 191 ? -9.400 -1.221 -15.742 1.00 84.31 191 GLY A C 1
ATOM 1552 O O . GLY A 1 191 ? -9.360 -0.075 -16.189 1.00 84.31 191 GLY A O 1
ATOM 1553 N N . ARG A 1 192 ? -10.543 -1.922 -15.726 1.00 85.31 192 ARG A N 1
ATOM 1554 C CA . ARG A 1 192 ? -11.830 -1.359 -16.176 1.00 85.31 192 ARG A CA 1
ATOM 1555 C C . ARG A 1 192 ? -12.272 -0.168 -15.324 1.00 85.31 192 ARG A C 1
ATOM 1557 O O . ARG A 1 192 ? -12.672 0.849 -15.883 1.00 85.31 192 ARG A O 1
ATOM 1564 N N . ARG A 1 193 ? -12.149 -0.253 -13.994 1.00 82.50 193 ARG A N 1
ATOM 1565 C CA . ARG A 1 193 ? -12.450 0.874 -13.089 1.00 82.50 193 ARG A CA 1
ATOM 1566 C C . ARG A 1 193 ? -11.483 2.038 -13.248 1.00 82.50 193 ARG A C 1
ATOM 1568 O O . ARG A 1 193 ? -11.874 3.184 -13.056 1.00 82.50 193 ARG A O 1
ATOM 1575 N N . PHE A 1 194 ? -10.219 1.754 -13.549 1.00 83.81 194 PHE A N 1
ATOM 1576 C CA . PHE A 1 194 ? -9.244 2.797 -13.832 1.00 83.81 194 PHE A CA 1
ATOM 1577 C C . PHE A 1 194 ? -9.628 3.540 -15.117 1.00 83.81 194 PHE A C 1
ATOM 1579 O O . PHE A 1 194 ? -9.763 4.760 -15.102 1.00 83.81 194 PHE A O 1
ATOM 1586 N N . ARG A 1 195 ? -9.940 2.799 -16.190 1.00 87.31 195 ARG A N 1
ATOM 1587 C CA . ARG A 1 195 ? -10.419 3.359 -17.462 1.00 87.31 195 ARG A CA 1
ATOM 1588 C C . ARG A 1 195 ? -11.715 4.158 -17.326 1.00 87.31 195 ARG A C 1
ATOM 1590 O O . ARG A 1 195 ? -11.836 5.203 -17.949 1.00 87.31 195 ARG A O 1
ATOM 1597 N N . SER A 1 196 ? -12.658 3.734 -16.480 1.00 86.44 196 SER A N 1
ATOM 1598 C CA . SER A 1 196 ? -13.908 4.483 -16.270 1.00 86.44 196 SER A CA 1
ATOM 1599 C C . SER A 1 196 ? -13.709 5.835 -15.576 1.00 86.44 196 SER A C 1
ATOM 1601 O O . SER A 1 196 ? -14.616 6.659 -15.590 1.00 86.44 196 SER A O 1
ATOM 1603 N N . LYS A 1 197 ? -12.557 6.056 -14.931 1.00 84.69 197 LYS A N 1
ATOM 1604 C CA . LYS A 1 197 ? -12.202 7.320 -14.268 1.00 84.69 197 LYS A CA 1
ATOM 1605 C C . LYS A 1 197 ? -11.302 8.213 -15.125 1.00 84.69 197 LYS A C 1
ATOM 1607 O O . LYS A 1 197 ? -10.946 9.300 -14.675 1.00 84.69 197 LYS A O 1
ATOM 1612 N N . MET A 1 198 ? -10.920 7.762 -16.321 1.00 86.56 198 MET A N 1
ATOM 1613 C CA . MET A 1 198 ? -10.009 8.505 -17.184 1.00 86.56 198 MET A CA 1
ATOM 1614 C C . MET A 1 198 ? -10.646 9.773 -17.717 1.00 86.56 198 MET A C 1
ATOM 1616 O O . MET A 1 198 ? -11.765 9.779 -18.230 1.00 86.56 198 MET A O 1
ATOM 1620 N N . ARG A 1 199 ? -9.876 10.849 -17.640 1.00 88.25 199 ARG A N 1
ATOM 1621 C CA . ARG A 1 199 ? -10.183 12.123 -18.267 1.00 88.25 199 ARG A CA 1
ATOM 1622 C C . ARG A 1 199 ? -9.603 12.120 -19.676 1.00 88.25 199 ARG A C 1
ATOM 1624 O O . ARG A 1 199 ? -8.660 11.400 -19.986 1.00 88.25 199 ARG A O 1
ATOM 1631 N N . TRP A 1 200 ? -10.133 12.981 -20.536 1.00 88.06 200 TRP A N 1
ATOM 1632 C CA . TRP A 1 200 ? -9.648 13.111 -21.913 1.00 88.06 200 TRP A CA 1
ATOM 1633 C C . TRP A 1 200 ? -8.143 13.466 -21.997 1.00 88.06 200 TRP A C 1
ATOM 1635 O O . TRP A 1 200 ? -7.463 13.037 -22.924 1.00 88.06 200 TRP A O 1
ATOM 1645 N N . LEU A 1 201 ? -7.610 14.176 -20.991 1.00 87.19 201 LEU A N 1
ATOM 1646 C CA . LEU A 1 201 ? -6.186 14.526 -20.870 1.00 87.19 201 LEU A CA 1
ATOM 1647 C C . LEU A 1 201 ? -5.267 13.328 -20.581 1.00 87.19 201 LEU A C 1
ATOM 1649 O O . LEU A 1 201 ? -4.062 13.429 -20.802 1.00 87.19 201 LEU A O 1
ATOM 1653 N N . ASP A 1 202 ? -5.804 12.201 -20.112 1.00 86.50 202 ASP A N 1
ATOM 1654 C CA . ASP A 1 202 ? -4.991 11.028 -19.781 1.00 86.50 202 ASP A CA 1
ATOM 1655 C C . ASP A 1 202 ? -4.575 10.258 -21.051 1.00 86.50 202 ASP A C 1
ATOM 1657 O O . ASP A 1 202 ? -3.510 9.643 -21.088 1.00 86.50 202 ASP A O 1
ATOM 1661 N N . TYR A 1 203 ? -5.364 10.335 -22.131 1.00 88.69 203 TYR A N 1
ATOM 1662 C CA . TYR A 1 203 ? -5.117 9.596 -23.379 1.00 88.69 203 TYR A CA 1
ATOM 1663 C C . TYR A 1 203 ? -3.813 9.988 -24.102 1.00 88.69 203 TYR A C 1
ATOM 1665 O O . TYR A 1 203 ? -3.071 9.080 -24.485 1.00 88.69 203 TYR A O 1
ATOM 1673 N N . PRO A 1 204 ? -3.453 11.281 -24.256 1.00 90.81 204 PRO A N 1
ATOM 1674 C CA . PRO A 1 204 ? -2.153 11.668 -24.811 1.00 90.81 204 PRO A CA 1
ATOM 1675 C C . PRO A 1 204 ? -0.961 11.158 -23.987 1.00 90.81 204 PRO A C 1
ATOM 1677 O O . PRO A 1 204 ? 0.039 10.714 -24.549 1.00 90.81 204 PRO A O 1
ATOM 1680 N N . ILE A 1 205 ? -1.074 11.169 -22.653 1.00 85.81 205 ILE A N 1
ATOM 1681 C CA . ILE A 1 205 ? -0.024 10.667 -21.753 1.00 85.81 205 ILE A CA 1
ATOM 1682 C C . ILE A 1 205 ? 0.135 9.151 -21.925 1.00 85.81 205 ILE A C 1
ATOM 1684 O O . ILE A 1 205 ? 1.254 8.639 -21.972 1.00 85.81 205 ILE A O 1
ATOM 1688 N N . ILE A 1 206 ? -0.970 8.421 -22.075 1.00 87.62 206 ILE A N 1
ATOM 1689 C CA . ILE A 1 206 ? -0.950 6.982 -22.366 1.00 87.62 206 ILE A CA 1
ATOM 1690 C C . ILE A 1 206 ? -0.276 6.707 -23.709 1.00 87.62 206 ILE A C 1
ATOM 1692 O O . ILE A 1 206 ? 0.593 5.844 -23.786 1.00 87.62 206 ILE A O 1
ATOM 1696 N N . PHE A 1 207 ? -0.624 7.463 -24.752 1.00 89.31 207 PHE A N 1
ATOM 1697 C CA . PHE A 1 207 ? -0.010 7.315 -26.072 1.00 89.31 207 PHE A CA 1
ATOM 1698 C C . PHE A 1 207 ? 1.507 7.546 -26.041 1.00 89.31 207 PHE A C 1
ATOM 1700 O O . PHE A 1 207 ? 2.250 6.852 -26.729 1.00 89.31 207 PHE A O 1
ATOM 1707 N N . LEU A 1 208 ? 1.988 8.476 -25.212 1.00 86.06 208 LEU A N 1
ATOM 1708 C CA . LEU A 1 208 ? 3.422 8.675 -25.008 1.00 86.06 208 LEU A CA 1
ATOM 1709 C C . LEU A 1 208 ? 4.051 7.520 -24.211 1.00 86.06 208 LEU A C 1
ATOM 1711 O O . LEU A 1 208 ? 5.139 7.051 -24.539 1.00 86.06 208 LEU A O 1
ATOM 1715 N N . THR A 1 209 ? 3.377 7.055 -23.158 1.00 83.56 209 THR A N 1
ATOM 1716 C CA . THR A 1 209 ? 3.944 6.085 -22.208 1.00 83.56 209 THR A CA 1
ATOM 1717 C C . THR A 1 209 ? 3.880 4.631 -22.673 1.00 83.56 209 THR A C 1
ATOM 1719 O O . THR A 1 209 ? 4.689 3.825 -22.210 1.00 83.56 209 THR A O 1
ATOM 1722 N N . ILE A 1 210 ? 2.990 4.294 -23.613 1.00 88.38 210 ILE A N 1
ATOM 1723 C CA . ILE A 1 210 ? 2.833 2.934 -24.152 1.00 88.38 210 ILE A CA 1
ATOM 1724 C C . ILE A 1 210 ? 4.107 2.426 -24.832 1.00 88.38 210 ILE A C 1
ATOM 1726 O O . ILE A 1 210 ? 4.398 1.236 -24.782 1.00 88.38 210 ILE A O 1
ATOM 1730 N N . TRP A 1 211 ? 4.919 3.321 -25.396 1.00 85.25 211 TRP A N 1
ATOM 1731 C CA . TRP A 1 211 ? 6.200 2.957 -25.995 1.00 85.25 211 TRP A CA 1
ATOM 1732 C C . TRP A 1 211 ? 7.198 2.456 -24.954 1.00 85.25 211 TRP A C 1
ATOM 1734 O O . TRP A 1 211 ? 8.034 1.632 -25.271 1.00 85.25 211 TRP A O 1
ATOM 1744 N N . PHE A 1 212 ? 7.074 2.834 -23.682 1.00 83.88 212 PHE A N 1
ATOM 1745 C CA . PHE A 1 212 ? 7.934 2.299 -22.624 1.00 83.88 212 PHE A CA 1
ATOM 1746 C C . PHE A 1 212 ? 7.494 0.909 -22.124 1.00 83.88 212 PHE A C 1
ATOM 1748 O O . PHE A 1 212 ? 7.994 0.452 -21.095 1.00 83.88 212 PHE A O 1
ATOM 1755 N N . PHE A 1 213 ? 6.576 0.204 -22.807 1.00 84.00 213 PHE A N 1
ATOM 1756 C CA . PHE A 1 213 ? 6.040 -1.084 -22.335 1.00 84.00 213 PHE A CA 1
ATOM 1757 C C . PHE A 1 213 ? 7.123 -2.139 -22.065 1.00 84.00 213 PHE A C 1
ATOM 1759 O O . PHE A 1 213 ? 6.977 -2.936 -21.140 1.00 84.00 213 PHE A O 1
ATOM 1766 N N . TRP A 1 214 ? 8.228 -2.123 -22.815 1.00 83.12 214 TRP A N 1
ATOM 1767 C CA . TRP A 1 214 ? 9.366 -3.026 -22.610 1.00 83.12 214 TRP A CA 1
ATOM 1768 C C . TRP A 1 214 ? 10.133 -2.771 -21.307 1.00 83.12 214 TRP A C 1
ATOM 1770 O O . TRP A 1 214 ? 10.821 -3.670 -20.840 1.00 83.12 214 TRP A O 1
ATOM 1780 N N . ILE A 1 215 ? 9.998 -1.590 -20.696 1.00 83.75 215 ILE A N 1
ATOM 1781 C CA . ILE A 1 215 ? 10.509 -1.304 -19.345 1.00 83.75 215 ILE A CA 1
ATOM 1782 C C . ILE A 1 215 ? 9.488 -1.765 -18.298 1.00 83.75 215 ILE A C 1
ATOM 1784 O O . ILE A 1 215 ? 9.839 -2.395 -17.300 1.00 83.75 215 ILE A O 1
ATOM 1788 N N . TRP A 1 216 ? 8.207 -1.481 -18.542 1.00 82.50 216 TRP A N 1
ATOM 1789 C CA . TRP A 1 216 ? 7.125 -1.783 -17.608 1.00 82.50 216 TRP A CA 1
ATOM 1790 C C . TRP A 1 216 ? 6.853 -3.286 -17.447 1.00 82.50 216 TRP A C 1
ATOM 1792 O O . TRP A 1 216 ? 6.531 -3.715 -16.343 1.00 82.50 216 TRP A O 1
ATOM 1802 N N . LEU A 1 217 ? 6.996 -4.093 -18.506 1.00 85.81 217 LEU A N 1
ATOM 1803 C CA . LEU A 1 217 ? 6.766 -5.545 -18.456 1.00 85.81 217 LEU A CA 1
ATOM 1804 C C . LEU A 1 217 ? 7.736 -6.267 -17.497 1.00 85.81 217 LEU A C 1
ATOM 1806 O O . LEU A 1 217 ? 7.246 -6.949 -16.594 1.00 85.81 217 LEU A O 1
ATOM 1810 N N . PRO A 1 218 ? 9.074 -6.111 -17.610 1.00 84.56 218 PRO A N 1
ATOM 1811 C CA . PRO A 1 218 ? 10.009 -6.645 -16.619 1.00 84.56 218 PRO A CA 1
ATOM 1812 C C . PRO A 1 218 ? 9.703 -6.157 -15.204 1.00 84.56 218 PRO A C 1
ATOM 1814 O O . PRO A 1 218 ? 9.694 -6.957 -14.272 1.00 84.56 218 PRO A O 1
ATOM 1817 N N . LEU A 1 219 ? 9.373 -4.871 -15.043 1.00 81.88 219 LEU A N 1
ATOM 1818 C CA . LEU A 1 219 ? 9.026 -4.303 -13.740 1.00 81.88 219 LEU A CA 1
ATOM 1819 C C . LEU A 1 219 ? 7.758 -4.949 -13.150 1.00 81.88 219 LEU A C 1
ATOM 1821 O O . LEU A 1 219 ? 7.702 -5.227 -11.954 1.00 81.88 219 LEU A O 1
ATOM 1825 N N . GLY A 1 220 ? 6.761 -5.250 -13.985 1.00 85.06 220 GLY A N 1
ATOM 1826 C CA . GLY A 1 220 ? 5.551 -5.978 -13.601 1.00 85.06 220 GLY A CA 1
ATOM 1827 C C . GLY A 1 220 ? 5.826 -7.426 -13.179 1.00 85.06 220 GLY A C 1
ATOM 1828 O O . GLY A 1 220 ? 5.223 -7.910 -12.219 1.00 85.06 220 GLY A O 1
ATOM 1829 N N . ILE A 1 221 ? 6.773 -8.108 -13.835 1.00 85.94 221 ILE A N 1
ATOM 1830 C CA . ILE A 1 221 ? 7.237 -9.445 -13.425 1.00 85.94 221 ILE A CA 1
ATOM 1831 C C . ILE A 1 221 ? 7.948 -9.366 -12.070 1.00 85.94 221 ILE A C 1
ATOM 1833 O O . ILE A 1 221 ? 7.633 -10.151 -11.175 1.00 85.94 221 ILE A O 1
ATOM 1837 N N . CYS A 1 222 ? 8.845 -8.394 -11.883 1.00 83.00 222 CYS A N 1
ATOM 1838 C CA . CYS A 1 222 ? 9.495 -8.156 -10.593 1.00 83.00 222 CYS A CA 1
ATOM 1839 C C . CYS A 1 222 ? 8.463 -7.893 -9.490 1.00 83.00 222 CYS A C 1
ATOM 1841 O O . CYS A 1 222 ? 8.547 -8.493 -8.423 1.00 83.00 222 CYS A O 1
ATOM 1843 N N . ASN A 1 223 ? 7.439 -7.080 -9.766 1.00 82.44 223 ASN A N 1
ATOM 1844 C CA . ASN A 1 223 ? 6.337 -6.832 -8.838 1.00 82.44 223 ASN A CA 1
ATOM 1845 C C . ASN A 1 223 ? 5.552 -8.114 -8.511 1.00 82.44 223 ASN A C 1
ATOM 1847 O O . ASN A 1 223 ? 5.189 -8.337 -7.362 1.00 82.44 223 ASN A O 1
ATOM 1851 N N . TYR A 1 224 ? 5.308 -8.995 -9.486 1.00 87.06 224 TYR A N 1
ATOM 1852 C CA . TYR A 1 224 ? 4.671 -10.288 -9.219 1.00 87.06 224 TYR A CA 1
ATOM 1853 C C . TYR A 1 224 ? 5.507 -11.164 -8.280 1.00 87.06 224 TYR A C 1
ATOM 1855 O O . TYR A 1 224 ? 4.962 -11.729 -7.330 1.00 87.06 224 TYR A O 1
ATOM 1863 N N . ILE A 1 225 ? 6.818 -11.255 -8.523 1.00 83.94 225 ILE A N 1
ATOM 1864 C CA . ILE A 1 225 ? 7.747 -12.007 -7.669 1.00 83.94 225 ILE A CA 1
ATOM 1865 C C . ILE A 1 225 ? 7.756 -11.406 -6.261 1.00 83.94 225 ILE A C 1
ATOM 1867 O O . ILE A 1 225 ? 7.527 -12.131 -5.296 1.00 83.94 225 ILE A O 1
ATOM 1871 N N . ALA A 1 226 ? 7.910 -10.084 -6.146 1.00 81.19 226 ALA A N 1
ATOM 1872 C CA . ALA A 1 226 ? 7.893 -9.375 -4.869 1.00 81.19 226 ALA A CA 1
ATOM 1873 C C . ALA A 1 226 ? 6.594 -9.643 -4.092 1.00 81.19 226 ALA A C 1
ATOM 1875 O O . ALA A 1 226 ? 6.637 -10.053 -2.937 1.00 81.19 226 ALA A O 1
ATOM 1876 N N . MET A 1 227 ? 5.436 -9.529 -4.747 1.00 81.94 227 MET A N 1
ATOM 1877 C CA . MET A 1 227 ? 4.126 -9.778 -4.133 1.00 81.94 227 MET A CA 1
ATOM 1878 C C . MET A 1 227 ? 3.899 -11.245 -3.743 1.00 81.94 227 MET A C 1
ATOM 1880 O O . MET A 1 227 ? 3.119 -11.513 -2.831 1.00 81.94 227 MET A O 1
ATOM 1884 N N . LYS A 1 228 ? 4.543 -12.199 -4.427 1.00 83.12 228 LYS A N 1
ATOM 1885 C CA . LYS A 1 228 ? 4.509 -13.628 -4.074 1.00 83.12 228 LYS A CA 1
ATOM 1886 C C . LYS A 1 228 ? 5.426 -13.969 -2.906 1.00 83.12 228 LYS A C 1
ATOM 1888 O O . LYS A 1 228 ? 5.098 -14.866 -2.132 1.00 83.12 228 LYS A O 1
ATOM 1893 N N . CYS A 1 229 ? 6.559 -13.286 -2.794 1.00 79.94 229 CYS A N 1
ATOM 1894 C CA . CYS A 1 229 ? 7.477 -13.438 -1.674 1.00 79.94 229 CYS A CA 1
ATOM 1895 C C . CYS A 1 229 ? 6.965 -12.726 -0.413 1.00 79.94 229 CYS A C 1
ATOM 1897 O O . CYS A 1 229 ? 7.176 -13.227 0.695 1.00 79.94 229 CYS A O 1
ATOM 1899 N N . ALA A 1 230 ? 6.251 -11.610 -0.588 1.00 77.88 230 ALA A N 1
ATOM 1900 C CA . ALA A 1 230 ? 5.687 -10.826 0.496 1.00 77.88 230 ALA A CA 1
ATOM 1901 C C . ALA A 1 230 ? 4.729 -11.679 1.354 1.00 77.88 230 ALA A C 1
ATOM 1903 O O . ALA A 1 230 ? 3.794 -12.298 0.833 1.00 77.88 230 ALA A O 1
ATOM 1904 N N . PRO A 1 231 ? 4.925 -11.734 2.682 1.00 75.44 231 PRO A N 1
ATOM 1905 C CA . PRO A 1 231 ? 4.078 -12.531 3.554 1.00 75.44 231 PRO A CA 1
ATOM 1906 C C . PRO A 1 231 ? 2.653 -11.971 3.604 1.00 75.44 231 PRO A C 1
ATOM 1908 O O . PRO A 1 231 ? 2.445 -10.784 3.861 1.00 75.44 231 PRO A O 1
ATOM 1911 N N . GLU A 1 232 ? 1.664 -12.846 3.419 1.00 78.75 232 GLU A N 1
ATOM 1912 C CA . GLU A 1 232 ? 0.259 -12.478 3.589 1.00 78.75 232 GLU A CA 1
ATOM 1913 C C . GLU A 1 232 ? -0.090 -12.291 5.078 1.00 78.75 232 GLU A C 1
ATOM 1915 O O . GLU A 1 232 ? 0.300 -13.123 5.914 1.00 78.75 232 GLU A O 1
ATOM 1920 N N . PRO A 1 233 ? -0.847 -11.236 5.431 1.00 77.44 233 PRO A N 1
ATOM 1921 C CA . PRO A 1 233 ? -1.358 -11.062 6.783 1.00 77.44 233 PRO A CA 1
ATOM 1922 C C . PRO A 1 233 ? -2.385 -12.163 7.085 1.00 77.44 233 PRO A C 1
ATOM 1924 O O . PRO A 1 233 ? -3.451 -12.221 6.476 1.00 77.44 233 PRO A O 1
ATOM 1927 N N . LYS A 1 234 ? -2.062 -13.054 8.028 1.00 80.56 234 LYS A N 1
ATOM 1928 C CA . LYS A 1 234 ? -2.947 -14.141 8.478 1.00 80.56 234 LYS A CA 1
ATOM 1929 C C . LYS A 1 234 ? -3.349 -13.930 9.924 1.00 80.56 234 LYS A C 1
ATOM 1931 O O . LYS A 1 234 ? -2.509 -14.149 10.798 1.00 80.56 234 LYS A O 1
ATOM 1936 N N . TRP A 1 235 ? -4.608 -13.563 10.148 1.00 82.19 235 TRP A N 1
ATOM 1937 C CA . TRP A 1 235 ? -5.169 -13.395 11.486 1.00 82.19 235 TRP A CA 1
ATOM 1938 C C . TRP A 1 235 ? -5.079 -14.702 12.300 1.00 82.19 235 TRP A C 1
ATOM 1940 O O . TRP A 1 235 ? -5.206 -15.792 11.737 1.00 82.19 235 TRP A O 1
ATOM 1950 N N . PRO A 1 236 ? -4.853 -14.621 13.623 1.00 86.06 236 PRO A N 1
ATOM 1951 C CA . PRO A 1 236 ? -4.972 -15.754 14.529 1.00 86.06 236 PRO A CA 1
ATOM 1952 C C . PRO A 1 236 ? -6.358 -16.390 14.438 1.00 86.06 236 PRO A C 1
ATOM 1954 O O . PRO A 1 236 ? -7.360 -15.687 14.285 1.00 86.06 236 PRO A O 1
ATOM 1957 N N . ALA A 1 237 ? -6.411 -17.716 14.585 1.00 83.88 237 ALA A N 1
ATOM 1958 C CA . ALA A 1 237 ? -7.645 -18.488 14.450 1.00 83.88 237 ALA A CA 1
ATOM 1959 C C . ALA A 1 237 ? -8.753 -18.015 15.405 1.00 83.88 237 ALA A C 1
ATOM 1961 O O . ALA A 1 237 ? -9.918 -18.030 15.026 1.00 83.88 237 ALA A O 1
ATOM 1962 N N . GLU A 1 238 ? -8.394 -17.543 16.600 1.00 83.69 238 GLU A N 1
ATOM 1963 C CA . GLU A 1 238 ? -9.329 -17.009 17.597 1.00 83.69 238 GLU A CA 1
ATOM 1964 C C . GLU A 1 238 ? -10.044 -15.744 17.100 1.00 83.69 238 GLU A C 1
ATOM 1966 O O . GLU A 1 238 ? -11.271 -15.691 17.098 1.00 83.69 238 GLU A O 1
ATOM 1971 N N . ILE A 1 239 ? -9.291 -14.762 16.590 1.00 82.50 239 ILE A N 1
ATOM 1972 C CA . ILE A 1 239 ? -9.835 -13.504 16.047 1.00 82.50 239 ILE A CA 1
ATOM 1973 C C . ILE A 1 239 ? -10.671 -13.785 14.791 1.00 82.50 239 ILE A C 1
ATOM 1975 O O . ILE A 1 239 ? -11.733 -13.192 14.576 1.00 82.50 239 ILE A O 1
ATOM 1979 N N . ASP A 1 240 ? -10.212 -14.711 13.946 1.00 81.56 240 ASP A N 1
ATOM 1980 C CA . ASP A 1 240 ? -10.965 -15.125 12.766 1.00 81.56 240 ASP A CA 1
ATOM 1981 C C . ASP A 1 240 ? -12.266 -15.849 13.133 1.00 81.56 240 ASP A C 1
ATOM 1983 O O . ASP A 1 240 ? -13.301 -15.564 12.525 1.00 81.56 240 ASP A O 1
ATOM 1987 N N . ALA A 1 241 ? -12.250 -16.732 14.131 1.00 79.75 241 ALA A N 1
ATOM 1988 C CA . ALA A 1 241 ? -13.438 -17.418 14.623 1.00 79.75 241 ALA A CA 1
ATOM 1989 C C . ALA A 1 241 ? -14.438 -16.433 15.240 1.00 79.75 241 ALA A C 1
ATOM 1991 O O . ALA A 1 241 ? -15.602 -16.452 14.850 1.00 79.75 241 ALA A O 1
ATOM 1992 N N . GLU A 1 242 ? -13.978 -15.519 16.100 1.00 79.38 242 GLU A N 1
ATOM 1993 C CA . GLU A 1 242 ? -14.788 -14.453 16.709 1.00 79.38 242 GLU A CA 1
ATOM 1994 C C . GLU A 1 242 ? -15.478 -13.592 15.643 1.00 79.38 242 GLU A C 1
ATOM 1996 O O . GLU A 1 242 ? -16.656 -13.261 15.743 1.00 79.38 242 GLU A O 1
ATOM 2001 N N . SER A 1 243 ? -14.776 -13.272 14.556 1.00 69.12 243 SER A N 1
ATOM 2002 C CA . SER A 1 243 ? -15.356 -12.493 13.459 1.00 69.12 243 SER A CA 1
ATOM 2003 C C . SER A 1 243 ? -16.394 -13.255 12.618 1.00 69.12 243 SER A C 1
ATOM 2005 O O . SER A 1 243 ? -17.236 -12.628 11.972 1.00 69.12 243 SER A O 1
ATOM 2007 N N . ARG A 1 244 ? -16.315 -14.595 12.572 1.00 69.44 244 ARG A N 1
ATOM 2008 C CA . ARG A 1 244 ? -17.151 -15.460 11.717 1.00 69.44 244 ARG A CA 1
ATOM 2009 C C . ARG A 1 244 ? -18.363 -16.026 12.447 1.00 69.44 244 ARG A C 1
ATOM 2011 O O . ARG A 1 244 ? -19.424 -16.108 11.835 1.00 69.44 244 ARG A O 1
ATOM 2018 N N . SER A 1 245 ? -18.223 -16.387 13.721 1.00 63.44 245 SER A N 1
ATOM 2019 C CA . SER A 1 245 ? -19.312 -16.918 14.554 1.00 63.44 245 SER A CA 1
ATOM 2020 C C . SER A 1 245 ? -20.465 -15.926 14.716 1.00 63.44 245 SER A C 1
ATOM 2022 O O . SER A 1 245 ? -21.601 -16.319 14.943 1.00 63.44 245 SER A O 1
ATOM 2024 N N . LEU A 1 246 ? -20.187 -14.637 14.530 1.00 54.62 246 LEU A N 1
ATOM 2025 C CA . LEU A 1 246 ? -21.147 -13.556 14.717 1.00 54.62 246 LEU A CA 1
ATOM 2026 C C . LEU A 1 246 ? -21.842 -13.111 13.417 1.00 54.62 246 LEU A C 1
ATOM 2028 O O . LEU A 1 246 ? -22.499 -12.073 13.392 1.00 54.62 246 LEU A O 1
ATOM 2032 N N . ARG A 1 247 ? -21.662 -13.855 12.315 1.00 51.44 247 ARG A N 1
ATOM 2033 C CA . ARG A 1 247 ? -22.395 -13.655 11.048 1.00 51.44 247 ARG A CA 1
ATOM 2034 C C . ARG A 1 247 ? -23.697 -14.463 10.980 1.00 51.44 247 ARG A C 1
ATOM 2036 O O . ARG A 1 247 ? -24.487 -14.221 10.074 1.00 51.44 247 ARG A O 1
ATOM 2043 N N . SER A 1 248 ? -23.878 -15.434 11.878 1.00 42.25 248 SER A N 1
ATOM 2044 C CA . SER A 1 248 ? -25.004 -16.383 11.908 1.00 42.25 248 SER A CA 1
ATOM 2045 C C . SER A 1 248 ? -26.071 -16.068 12.964 1.00 42.25 248 SER A C 1
ATOM 2047 O O . SER A 1 248 ? -26.965 -16.882 13.171 1.00 42.25 248 SER A O 1
ATOM 2049 N N . SER A 1 249 ? -25.966 -14.920 13.634 1.00 40.09 249 SER A N 1
ATOM 2050 C CA . SER A 1 249 ? -26.910 -14.403 14.636 1.00 40.09 249 SER A CA 1
ATOM 2051 C C . SER A 1 249 ? -27.474 -13.069 14.173 1.00 40.09 249 SER A C 1
ATOM 2053 O O . SER A 1 249 ? -28.706 -12.897 14.224 1.00 40.09 249 SER A O 1
#

InterPro domains:
  IPR046554 Domain of unknown function DUF6708 [PF20455] (46-245)

Foldseek 3Di:
DVVVVVCVVVVVVVVVVLVVVCVVPVPVNVVVVVVVVVVVVVVVLVLLLLLLAALDFDWDQDQVVQKIWTWDWDDDPPDSDRTDTDIDIAHNVQKDWDWDWDWDDPPPDIDIKIWIKIFGHDPPDNHTPDIHTPDIRDSDCVVVVVVVVQVVCCNPPNPPPGPPDPDDDPDLDLLCLQCVVPLCPRPDPSSVVVVVPDDPVVVVVCVVCVVVSVVSRVVSVSSSVSSVSRDYDDDDPVVVCVRPVVVVD